Protein AF-A0A927UH77-F1 (afdb_monomer_lite)

Structure (mmCIF, N/CA/C/O backbone):
data_AF-A0A927UH77-F1
#
_entry.id   AF-A0A927UH77-F1
#
loop_
_atom_site.group_PDB
_atom_site.id
_atom_site.type_symbol
_atom_site.label_atom_id
_atom_site.label_alt_id
_atom_site.label_comp_id
_atom_site.label_asym_id
_atom_site.label_entity_id
_atom_site.label_seq_id
_atom_site.pdbx_PDB_ins_code
_atom_site.Cartn_x
_atom_site.Cartn_y
_atom_site.Cartn_z
_atom_site.occupancy
_atom_site.B_iso_or_equiv
_atom_site.auth_seq_id
_atom_site.auth_comp_id
_atom_site.auth_asym_id
_atom_site.auth_atom_id
_atom_site.pdbx_PDB_model_num
ATOM 1 N N . MET A 1 1 ? -27.355 10.465 27.887 1.00 60.62 1 MET A N 1
ATOM 2 C CA . MET A 1 1 ? -25.930 10.294 28.277 1.00 60.62 1 MET A CA 1
ATOM 3 C C . MET A 1 1 ? -25.108 9.431 27.313 1.00 60.62 1 MET A C 1
ATOM 5 O O . MET A 1 1 ? -23.927 9.717 27.164 1.00 60.62 1 MET A O 1
ATOM 9 N N . VAL A 1 2 ? -25.674 8.406 26.657 1.00 64.69 2 VAL A N 1
ATOM 10 C CA . VAL A 1 2 ? -24.930 7.531 25.720 1.00 64.69 2 VAL A CA 1
ATOM 11 C C . VAL A 1 2 ? -24.475 8.273 24.451 1.00 64.69 2 VAL A C 1
ATOM 13 O O . VAL A 1 2 ? -23.305 8.170 24.092 1.00 64.69 2 VAL A O 1
ATOM 16 N N . ASN A 1 3 ? -25.337 9.105 23.853 1.00 69.25 3 ASN A N 1
ATOM 17 C CA . ASN A 1 3 ? -25.004 9.865 22.634 1.00 69.25 3 ASN A CA 1
ATOM 18 C C . ASN A 1 3 ? -23.799 10.802 22.832 1.00 69.25 3 ASN A C 1
ATOM 20 O O . ASN A 1 3 ? -22.840 10.726 22.075 1.00 69.25 3 ASN A O 1
ATOM 24 N N . ASN A 1 4 ? -23.742 11.543 23.947 1.00 72.94 4 ASN A N 1
ATOM 25 C CA . ASN A 1 4 ? -22.612 12.439 24.246 1.00 72.94 4 ASN A CA 1
ATOM 26 C C . ASN A 1 4 ? -21.253 11.714 24.336 1.00 72.94 4 ASN A C 1
ATOM 28 O O . ASN A 1 4 ? -20.215 12.309 24.041 1.00 72.94 4 ASN A O 1
ATOM 32 N N . LYS A 1 5 ? -21.225 10.439 24.759 1.00 75.31 5 LYS A N 1
ATOM 33 C CA . LYS A 1 5 ? -19.982 9.647 24.813 1.00 75.31 5 LYS A CA 1
ATOM 34 C C . LYS A 1 5 ? -19.548 9.175 23.424 1.00 75.31 5 LYS A C 1
ATOM 36 O O . LYS A 1 5 ? -18.350 9.184 23.141 1.00 75.31 5 LYS A O 1
ATOM 41 N N . ILE A 1 6 ? -20.501 8.792 22.573 1.00 78.25 6 ILE A N 1
ATOM 42 C CA . ILE A 1 6 ? -20.245 8.375 21.187 1.00 78.25 6 ILE A CA 1
ATOM 43 C C . ILE A 1 6 ? -19.719 9.564 20.375 1.00 78.25 6 ILE A C 1
ATOM 45 O O . ILE A 1 6 ? -18.668 9.450 19.742 1.00 78.25 6 ILE A O 1
ATOM 49 N N . ASP A 1 7 ? -20.361 10.725 20.496 1.00 83.88 7 ASP A N 1
ATOM 50 C CA . ASP A 1 7 ? -19.961 11.949 19.792 1.00 83.88 7 ASP A CA 1
ATOM 51 C C . ASP A 1 7 ? -18.565 12.422 20.222 1.00 83.88 7 ASP A C 1
ATOM 53 O O . ASP A 1 7 ? -17.729 12.800 19.397 1.00 83.88 7 ASP A O 1
ATOM 57 N N . SER A 1 8 ? -18.268 12.330 21.523 1.00 88.19 8 SER A N 1
ATOM 58 C CA . SER A 1 8 ? -16.948 12.655 22.075 1.00 88.19 8 SER A CA 1
ATOM 59 C C . SER A 1 8 ? -15.849 11.720 21.553 1.00 88.19 8 SER A C 1
ATOM 61 O O . SER A 1 8 ? -14.774 12.185 21.155 1.00 88.19 8 SER A O 1
ATOM 63 N N . TYR A 1 9 ? -16.114 10.408 21.487 1.00 91.06 9 TYR A N 1
ATOM 64 C CA . TYR A 1 9 ? -15.174 9.446 20.907 1.00 91.06 9 TYR A CA 1
ATOM 65 C C . TYR 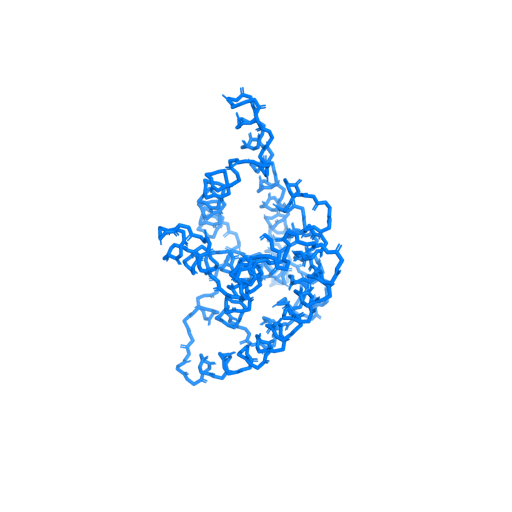A 1 9 ? -14.933 9.723 19.424 1.00 91.06 9 TYR A C 1
ATOM 67 O O . TYR A 1 9 ? -13.777 9.797 19.006 1.00 91.06 9 TYR A O 1
ATOM 75 N N . HIS A 1 10 ? -16.000 9.908 18.644 1.00 91.94 10 HIS A N 1
ATOM 76 C CA . HIS A 1 10 ? -15.902 10.122 17.205 1.00 91.94 10 HIS A CA 1
ATOM 77 C C . HIS A 1 10 ? -15.108 11.396 16.891 1.00 91.94 10 HIS A C 1
ATOM 79 O O . HIS A 1 10 ? -14.127 11.343 16.153 1.00 91.94 10 HIS A O 1
ATOM 85 N N . LYS A 1 11 ? -15.407 12.512 17.570 1.00 92.62 11 LYS A N 1
ATOM 86 C CA . LYS A 1 11 ? -14.644 13.765 17.438 1.00 92.62 11 LYS A CA 1
ATOM 87 C C . LYS A 1 11 ? -13.163 13.589 17.788 1.00 92.62 11 LYS A C 1
ATOM 89 O O . LYS A 1 11 ? -12.291 14.106 17.085 1.00 92.62 11 LYS A O 1
ATOM 94 N N . LYS A 1 12 ? -12.858 12.848 18.861 1.00 95.44 12 LYS A N 1
ATOM 95 C CA . LYS A 1 12 ? -11.474 12.529 19.245 1.00 95.44 12 LYS A CA 1
ATOM 96 C C . LYS A 1 12 ? -10.784 11.674 18.178 1.00 95.44 12 LYS A C 1
ATOM 98 O O . LYS A 1 12 ? -9.641 11.964 17.840 1.00 95.44 12 LYS A O 1
ATOM 103 N N . HIS A 1 13 ? -11.463 10.658 17.646 1.00 96.38 13 HIS A N 1
ATOM 104 C CA . HIS A 1 13 ? -10.945 9.774 16.604 1.00 96.38 13 HIS A CA 1
ATOM 105 C C . HIS A 1 13 ? -10.637 10.524 15.311 1.00 96.38 13 HIS A C 1
ATOM 107 O O . HIS A 1 13 ? -9.505 10.455 14.841 1.00 96.38 13 HIS A O 1
ATOM 113 N N . THR A 1 14 ? -11.576 11.324 14.811 1.00 96.31 14 THR A N 1
ATOM 114 C CA . THR A 1 14 ? -11.384 12.172 13.628 1.00 96.31 14 THR A CA 1
ATOM 115 C C . THR A 1 14 ? -10.154 13.061 13.767 1.00 96.31 14 THR A C 1
ATOM 117 O O . THR A 1 14 ? -9.292 13.076 12.891 1.00 96.31 14 THR A O 1
ATOM 120 N N . ARG A 1 15 ? -10.003 13.742 14.911 1.00 96.75 15 ARG A N 1
ATOM 121 C CA . ARG A 1 15 ? -8.821 14.572 15.174 1.00 96.75 15 ARG A CA 1
ATOM 122 C C . ARG A 1 15 ? -7.530 13.753 15.141 1.00 96.75 15 ARG A C 1
ATOM 124 O O . ARG A 1 15 ? -6.544 14.200 14.569 1.00 96.75 15 ARG A O 1
ATOM 131 N N . THR A 1 16 ? -7.523 12.571 15.752 1.00 97.38 16 THR A N 1
ATOM 132 C CA . THR A 1 16 ? -6.353 11.686 15.765 1.00 97.38 16 THR A CA 1
ATOM 133 C C . THR A 1 16 ? -5.978 11.205 14.363 1.00 97.38 16 THR A C 1
ATOM 135 O O . THR A 1 16 ? -4.795 11.239 14.041 1.00 97.38 16 THR A O 1
ATOM 138 N N . VAL A 1 17 ? -6.947 10.818 13.526 1.00 97.69 17 VAL A N 1
ATOM 139 C CA . VAL A 1 17 ? -6.697 10.395 12.135 1.00 97.69 17 VAL A CA 1
ATOM 140 C C . VAL A 1 17 ? -6.075 11.528 11.323 1.00 97.69 17 VAL A C 1
ATOM 142 O O . VAL A 1 17 ? -5.068 11.321 10.652 1.00 97.69 17 VAL A O 1
ATOM 145 N N . VAL A 1 18 ? -6.613 12.745 11.436 1.00 97.25 18 VAL A N 1
ATOM 146 C CA . VAL A 1 18 ? -6.056 13.915 10.742 1.00 97.25 18 VAL A CA 1
ATOM 147 C C . VAL A 1 18 ? -4.640 14.231 11.231 1.00 97.25 18 VAL A C 1
ATOM 149 O O . VAL A 1 18 ? -3.750 14.437 10.408 1.00 97.25 18 VAL A O 1
ATOM 152 N N . ILE A 1 19 ? -4.403 14.224 12.552 1.00 97.44 19 ILE A N 1
ATOM 153 C CA . ILE A 1 19 ? -3.062 14.435 13.124 1.00 97.44 19 ILE A CA 1
ATOM 154 C C . ILE A 1 19 ? -2.087 13.385 12.597 1.00 97.44 19 ILE A C 1
ATOM 156 O O . ILE A 1 19 ? -1.005 13.756 12.160 1.00 97.44 19 ILE A O 1
ATOM 160 N N . PHE A 1 20 ? -2.468 12.106 12.607 1.00 97.38 20 PHE A N 1
ATOM 161 C CA . PHE A 1 20 ? -1.646 11.020 12.079 1.00 97.38 20 PHE A CA 1
ATOM 162 C C . PHE A 1 20 ? -1.263 11.278 10.620 1.00 97.38 20 PHE A C 1
ATOM 164 O O . PHE A 1 20 ? -0.084 11.308 10.283 1.00 97.38 20 PHE A O 1
ATOM 171 N N . MET A 1 21 ? -2.255 11.539 9.763 1.00 96.62 21 MET A N 1
ATOM 172 C CA . MET A 1 21 ? -2.020 11.746 8.336 1.00 96.62 21 MET A CA 1
ATOM 173 C C . MET A 1 21 ? -1.058 12.911 8.086 1.00 96.62 21 MET A C 1
ATOM 175 O O . MET A 1 21 ? -0.110 12.761 7.317 1.00 96.62 21 MET A O 1
ATOM 179 N N . VAL A 1 22 ? -1.267 14.049 8.756 1.00 96.06 22 VAL A N 1
ATOM 180 C CA . VAL A 1 22 ? -0.392 15.225 8.637 1.00 96.06 22 VAL A CA 1
ATOM 181 C C . VAL A 1 22 ? 1.002 14.936 9.189 1.00 96.06 22 VAL A C 1
ATOM 183 O O . VAL A 1 22 ? 1.991 15.275 8.542 1.00 96.06 22 VAL A O 1
ATOM 186 N N . MET A 1 23 ? 1.100 14.294 10.354 1.00 94.94 23 MET A N 1
ATOM 187 C CA . MET A 1 23 ? 2.378 13.988 10.994 1.00 94.94 23 MET A CA 1
ATOM 188 C C . MET A 1 23 ? 3.228 13.066 10.121 1.00 94.94 23 MET A C 1
ATOM 190 O O . MET A 1 23 ? 4.390 13.381 9.881 1.00 94.94 23 MET A O 1
ATOM 194 N N . THR A 1 24 ? 2.633 12.020 9.547 1.00 93.81 24 THR A N 1
ATOM 195 C CA . THR A 1 24 ? 3.300 11.131 8.591 1.00 93.81 24 THR A CA 1
ATOM 196 C C . THR A 1 24 ? 3.855 11.908 7.395 1.00 93.81 24 THR A C 1
ATOM 198 O O . THR A 1 24 ? 4.997 11.691 6.986 1.00 93.81 24 THR A O 1
ATOM 201 N N . LEU A 1 25 ? 3.082 12.849 6.836 1.00 92.62 25 LEU A N 1
ATOM 202 C CA . LEU A 1 25 ? 3.544 13.673 5.714 1.00 92.62 25 LEU A CA 1
ATOM 203 C C . LEU A 1 25 ? 4.711 14.577 6.117 1.00 92.62 25 LEU A C 1
ATOM 205 O O . LEU A 1 25 ? 5.687 14.679 5.372 1.00 92.62 25 LEU A O 1
ATOM 209 N N . VAL A 1 26 ? 4.645 15.198 7.298 1.00 92.62 26 VAL A N 1
ATOM 210 C CA . VAL A 1 26 ? 5.732 16.027 7.841 1.00 92.62 26 VAL A CA 1
ATOM 211 C C . VAL A 1 26 ? 6.989 15.188 8.060 1.00 92.62 26 VAL A C 1
ATOM 213 O O . VAL A 1 26 ? 8.057 15.560 7.576 1.00 92.62 26 VAL A O 1
ATOM 216 N N . VAL A 1 27 ? 6.873 14.032 8.720 1.00 90.19 27 VAL A N 1
ATOM 217 C CA . VAL A 1 27 ? 7.983 13.094 8.950 1.00 90.19 27 VAL A CA 1
ATOM 218 C C . VAL A 1 27 ? 8.611 12.680 7.621 1.00 90.19 27 VAL A C 1
ATOM 220 O O . VAL A 1 27 ? 9.832 12.752 7.468 1.00 90.19 27 VAL A O 1
ATOM 223 N N . GLN A 1 28 ? 7.793 12.337 6.625 1.00 88.81 28 GLN A N 1
ATOM 224 C CA . GLN A 1 28 ? 8.268 12.018 5.284 1.00 88.81 28 GLN A CA 1
ATOM 225 C C . GLN A 1 28 ? 9.063 13.172 4.652 1.00 88.81 28 GLN A C 1
ATOM 227 O O . GLN A 1 28 ? 10.156 12.933 4.129 1.00 88.81 28 GLN A O 1
ATOM 232 N N . GLN A 1 29 ? 8.560 14.412 4.710 1.00 87.62 29 GLN A N 1
ATOM 233 C CA . GLN A 1 29 ? 9.268 15.572 4.151 1.00 87.62 29 GLN A CA 1
ATOM 234 C C . GLN A 1 29 ? 10.586 15.850 4.875 1.00 87.62 29 GLN A C 1
ATOM 236 O O . GLN A 1 29 ? 11.596 16.122 4.225 1.00 87.62 29 GLN A O 1
ATOM 241 N N . LEU A 1 30 ? 10.603 15.742 6.205 1.00 88.56 30 LEU A N 1
ATOM 242 C CA . LEU A 1 30 ? 11.813 15.933 7.005 1.00 88.56 30 LEU A CA 1
ATOM 243 C C . LEU A 1 30 ? 12.886 14.905 6.639 1.00 88.56 30 LEU A C 1
ATOM 245 O O . LEU A 1 30 ? 14.043 15.273 6.441 1.00 88.56 30 LEU A O 1
ATOM 249 N N . ILE A 1 31 ? 12.504 13.636 6.473 1.00 84.81 31 ILE A N 1
ATOM 250 C CA . ILE A 1 31 ? 13.418 12.577 6.030 1.00 84.81 31 ILE A CA 1
ATOM 251 C C . ILE A 1 31 ? 13.948 12.894 4.635 1.00 84.81 31 ILE A C 1
ATOM 253 O O . ILE A 1 31 ? 15.156 12.840 4.408 1.00 84.81 31 ILE A O 1
ATOM 257 N N . PHE A 1 32 ? 13.069 13.243 3.694 1.00 84.25 32 PHE A N 1
ATOM 258 C CA . PHE A 1 32 ? 13.496 13.565 2.337 1.00 84.25 32 PHE A CA 1
ATOM 259 C C . PHE A 1 32 ? 14.483 14.727 2.310 1.00 84.25 32 PHE A C 1
ATOM 261 O O . PHE A 1 32 ? 15.526 14.617 1.662 1.00 84.25 32 PHE A O 1
ATOM 268 N N . LYS A 1 33 ? 14.212 15.788 3.077 1.00 84.94 33 LYS A N 1
ATOM 269 C CA . LYS A 1 33 ? 15.108 16.937 3.174 1.00 84.94 33 LYS A CA 1
ATOM 270 C C . LYS A 1 33 ? 16.434 16.583 3.838 1.00 84.94 33 LYS A C 1
ATOM 272 O O . LYS A 1 33 ? 17.485 16.987 3.351 1.00 84.94 33 LYS A O 1
ATOM 277 N N . PHE A 1 34 ? 16.406 15.794 4.910 1.00 85.25 34 PHE A N 1
ATOM 278 C CA . PHE A 1 34 ? 17.613 15.326 5.587 1.00 85.25 34 PHE A CA 1
ATOM 279 C C . PHE A 1 34 ? 18.520 14.520 4.646 1.00 85.25 34 PHE A C 1
ATOM 281 O O . PHE A 1 34 ? 19.722 14.779 4.572 1.00 85.25 34 PHE A O 1
ATOM 288 N N . PHE A 1 35 ? 17.954 13.581 3.881 1.00 80.56 35 PHE A N 1
ATOM 289 C CA . PHE A 1 35 ? 18.714 12.797 2.904 1.00 80.56 35 PHE A CA 1
ATOM 290 C C . PHE A 1 35 ? 19.240 13.656 1.751 1.00 80.56 35 PHE A C 1
ATOM 292 O O . PHE A 1 35 ? 20.387 13.466 1.341 1.00 80.56 35 PHE A O 1
ATOM 299 N N . GLU A 1 36 ? 18.447 14.608 1.253 1.00 82.31 36 GLU A N 1
ATOM 300 C CA . GLU A 1 36 ? 18.891 15.565 0.234 1.00 82.31 36 GLU A CA 1
ATOM 301 C C . GLU A 1 36 ? 20.098 16.374 0.736 1.00 82.31 36 GLU A C 1
ATOM 303 O O . GLU A 1 36 ? 21.118 16.422 0.055 1.00 82.31 36 GLU A O 1
ATOM 308 N N . LEU A 1 37 ? 20.040 16.918 1.958 1.00 85.31 37 LEU A N 1
ATOM 309 C CA . LEU A 1 37 ? 21.140 17.687 2.557 1.00 85.31 37 LEU A CA 1
ATOM 310 C C . LEU A 1 37 ? 22.406 16.850 2.779 1.00 85.31 37 LEU A C 1
ATOM 312 O O . LEU A 1 37 ? 23.512 17.357 2.620 1.00 85.31 37 LEU A O 1
ATOM 316 N N . LYS A 1 38 ? 22.267 15.573 3.158 1.00 82.31 38 LYS A N 1
ATOM 317 C CA . LYS A 1 38 ? 23.416 14.696 3.438 1.00 82.31 38 LYS A CA 1
ATOM 318 C C . LYS A 1 38 ? 24.052 14.091 2.194 1.00 82.31 38 LYS A C 1
ATOM 320 O O . LYS A 1 38 ? 25.242 13.800 2.217 1.00 82.31 38 LYS A O 1
ATOM 325 N N . THR A 1 39 ? 23.273 13.852 1.143 1.00 77.19 39 THR A N 1
ATOM 326 C CA . THR A 1 39 ? 23.750 13.129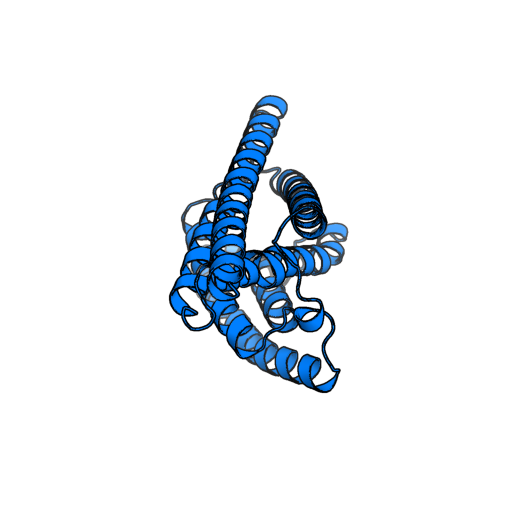 -0.048 1.00 77.19 39 THR A CA 1
ATOM 327 C C . THR A 1 39 ? 23.866 14.004 -1.290 1.00 77.19 39 THR A C 1
ATOM 329 O O . THR A 1 39 ? 24.432 13.554 -2.281 1.00 77.19 39 THR A O 1
ATOM 332 N N . GLY A 1 40 ? 23.310 15.221 -1.275 1.00 74.62 40 GLY A N 1
ATOM 333 C CA . GLY A 1 40 ? 23.194 16.085 -2.454 1.00 74.62 40 GLY A CA 1
ATOM 334 C C . GLY A 1 40 ? 22.255 15.535 -3.536 1.00 74.62 40 GLY A C 1
ATOM 335 O O . GLY A 1 40 ? 22.178 16.090 -4.629 1.00 74.62 40 GLY A O 1
ATOM 336 N N . ILE A 1 41 ? 21.555 14.426 -3.269 1.00 67.75 41 ILE A N 1
ATOM 337 C CA . ILE A 1 41 ? 20.702 13.725 -4.229 1.00 67.75 41 ILE A CA 1
ATOM 338 C C . ILE A 1 41 ? 19.264 13.779 -3.732 1.00 67.75 41 ILE A C 1
ATOM 340 O O . ILE A 1 41 ? 18.963 13.334 -2.624 1.00 67.75 41 ILE A O 1
ATOM 344 N N . GLN A 1 42 ? 18.352 14.234 -4.593 1.00 65.44 42 GLN A N 1
ATOM 345 C CA . GLN A 1 42 ? 16.928 14.140 -4.297 1.00 65.44 42 GLN A CA 1
ATOM 346 C C . GLN A 1 42 ? 16.488 12.670 -4.147 1.00 65.44 42 GLN A C 1
ATOM 348 O O . GLN A 1 42 ? 16.743 11.848 -5.046 1.00 65.44 42 GLN A O 1
ATOM 353 N N . PRO A 1 43 ? 15.815 12.319 -3.033 1.00 61.53 43 PRO A N 1
ATOM 354 C CA . PRO A 1 43 ? 15.183 11.017 -2.852 1.00 61.53 43 PRO A CA 1
ATOM 355 C C . PRO A 1 43 ? 14.305 10.671 -4.057 1.00 61.53 43 PRO A C 1
ATOM 357 O O . PRO A 1 43 ? 13.515 11.496 -4.493 1.00 61.53 43 PRO A O 1
ATOM 360 N N . GLY A 1 44 ? 14.459 9.466 -4.615 1.00 55.72 44 GLY A N 1
ATOM 361 C CA . GLY A 1 44 ? 13.683 9.006 -5.780 1.00 55.72 44 GLY A CA 1
ATOM 362 C C . GLY A 1 44 ? 14.494 8.774 -7.063 1.00 55.72 44 GLY A C 1
ATOM 363 O O . GLY A 1 44 ? 14.109 7.921 -7.858 1.00 55.72 44 GLY A O 1
ATOM 364 N N . ARG A 1 45 ? 15.654 9.432 -7.257 1.00 56.06 45 ARG A N 1
ATOM 365 C CA . ARG A 1 45 ? 16.438 9.312 -8.514 1.00 56.06 45 ARG A CA 1
ATOM 366 C C . ARG A 1 45 ? 17.525 8.227 -8.538 1.00 56.06 45 ARG A C 1
ATOM 368 O O . ARG A 1 45 ? 17.708 7.596 -9.573 1.00 56.06 45 ARG A O 1
ATOM 375 N N . ARG A 1 46 ? 18.271 8.011 -7.444 1.00 46.94 46 ARG A N 1
ATOM 376 C CA . ARG A 1 46 ? 19.376 7.013 -7.385 1.00 46.94 46 ARG A CA 1
ATOM 377 C C . ARG A 1 46 ? 19.457 6.218 -6.072 1.00 46.94 46 ARG A C 1
ATOM 379 O O . ARG A 1 46 ? 19.723 5.025 -6.114 1.00 46.94 46 ARG A O 1
ATOM 386 N N . ASN A 1 47 ? 19.123 6.835 -4.932 1.00 50.47 47 ASN A N 1
ATOM 387 C CA . ASN A 1 47 ? 19.141 6.205 -3.596 1.00 50.47 47 ASN A CA 1
ATOM 388 C C . ASN A 1 47 ? 17.749 5.844 -3.047 1.00 50.47 47 ASN A C 1
ATOM 390 O O . ASN A 1 47 ? 17.609 5.565 -1.855 1.00 50.47 47 ASN A O 1
ATOM 394 N N . ALA A 1 48 ? 16.723 5.813 -3.911 1.00 57.72 48 ALA A N 1
ATOM 395 C CA . ALA A 1 48 ? 15.329 5.553 -3.533 1.00 57.72 48 ALA A CA 1
ATOM 396 C C . ALA A 1 48 ? 15.186 4.322 -2.626 1.00 57.72 48 ALA A C 1
ATOM 398 O O . ALA A 1 48 ? 14.420 4.330 -1.679 1.00 57.72 48 ALA A O 1
ATOM 399 N N . TYR A 1 49 ? 16.001 3.290 -2.835 1.00 60.41 49 TYR A N 1
ATOM 400 C CA . TYR A 1 49 ? 15.938 2.065 -2.049 1.00 60.41 49 TYR A CA 1
ATOM 401 C C . TYR A 1 49 ? 16.214 2.243 -0.542 1.00 60.41 49 TYR A C 1
ATOM 403 O O . TYR A 1 49 ? 15.464 1.702 0.269 1.00 60.41 49 TYR A O 1
ATOM 411 N N . ILE A 1 50 ? 17.263 2.978 -0.149 1.00 61.31 50 ILE A N 1
ATOM 412 C CA . ILE A 1 50 ? 17.601 3.168 1.277 1.00 61.31 50 ILE A CA 1
ATOM 413 C C . ILE A 1 50 ? 16.592 4.120 1.912 1.00 61.31 50 ILE A C 1
ATOM 415 O O . ILE A 1 50 ? 16.042 3.819 2.970 1.00 61.31 50 ILE A O 1
ATOM 419 N N . THR A 1 51 ? 16.291 5.226 1.230 1.00 66.12 51 THR A N 1
ATOM 420 C CA . THR A 1 51 ? 15.347 6.225 1.731 1.00 66.12 51 THR A CA 1
ATOM 421 C C . THR A 1 51 ? 13.936 5.652 1.866 1.00 66.12 51 THR A C 1
ATOM 423 O O . THR A 1 51 ? 13.305 5.869 2.891 1.00 66.12 51 THR A O 1
ATOM 426 N N . THR A 1 52 ? 13.450 4.856 0.907 1.00 68.62 52 THR A N 1
ATOM 427 C CA . THR A 1 52 ? 12.121 4.222 0.984 1.00 68.62 52 THR A CA 1
ATOM 428 C C . THR A 1 52 ? 12.051 3.151 2.071 1.00 68.62 52 THR A C 1
ATOM 430 O O . THR A 1 52 ? 11.017 3.023 2.717 1.00 68.62 52 THR A O 1
ATOM 433 N N . LYS A 1 53 ? 13.133 2.406 2.328 1.00 74.88 53 LYS A N 1
ATOM 434 C CA . LYS A 1 53 ? 13.168 1.428 3.429 1.00 74.88 53 LYS A CA 1
ATOM 435 C C . LYS A 1 53 ? 13.187 2.084 4.802 1.00 74.88 53 LYS A C 1
ATOM 437 O O . LYS A 1 53 ? 12.459 1.651 5.688 1.00 74.88 53 LYS A O 1
ATOM 442 N N . PHE A 1 54 ? 14.007 3.118 4.965 1.00 77.56 54 PHE A N 1
ATOM 443 C CA . PHE A 1 54 ? 14.075 3.880 6.205 1.00 77.56 54 PHE A CA 1
ATOM 444 C C . PHE A 1 54 ? 12.755 4.604 6.481 1.00 77.56 54 PHE A C 1
ATOM 446 O O . PHE A 1 54 ? 12.231 4.516 7.587 1.00 77.56 54 PHE A O 1
ATOM 453 N N . LEU A 1 55 ? 12.170 5.225 5.450 1.00 81.12 55 LEU A N 1
ATOM 454 C CA . LEU A 1 55 ? 10.834 5.807 5.521 1.00 81.12 55 LEU A CA 1
ATOM 455 C C . LEU A 1 55 ? 9.800 4.745 5.913 1.00 81.12 55 LEU A C 1
ATOM 457 O O . LEU A 1 55 ? 9.081 4.942 6.879 1.00 81.12 55 LEU A O 1
ATOM 461 N N . GLY A 1 56 ? 9.774 3.595 5.233 1.00 84.25 56 GLY A N 1
ATOM 462 C CA . GLY A 1 56 ? 8.842 2.510 5.551 1.00 84.25 56 GLY A CA 1
ATOM 463 C C . GLY A 1 56 ? 8.946 2.025 7.000 1.00 84.25 56 GLY A C 1
ATOM 464 O O . GLY A 1 56 ? 7.924 1.801 7.641 1.00 84.25 56 GLY A O 1
ATOM 465 N N . LEU A 1 57 ? 10.163 1.923 7.541 1.00 87.12 57 LEU A N 1
ATOM 466 C CA . LEU A 1 57 ? 10.384 1.550 8.938 1.00 87.12 57 LEU A CA 1
ATOM 467 C C . LEU A 1 57 ? 9.854 2.614 9.912 1.00 87.12 57 LEU A C 1
ATOM 469 O O . LEU A 1 57 ? 9.198 2.272 10.892 1.00 87.12 57 LEU A O 1
ATOM 473 N N . LEU A 1 58 ? 10.113 3.895 9.644 1.00 87.31 58 LEU A N 1
ATOM 474 C CA . LEU A 1 58 ? 9.626 4.985 10.491 1.00 87.31 58 LEU A CA 1
ATOM 475 C C . LEU A 1 58 ? 8.103 5.098 10.464 1.00 87.31 58 LEU A C 1
ATOM 477 O O . LEU A 1 58 ? 7.497 5.199 11.526 1.00 87.31 58 LEU A O 1
ATOM 481 N N . LEU A 1 59 ? 7.484 4.987 9.287 1.00 89.25 59 LEU A N 1
ATOM 482 C CA . LEU A 1 59 ? 6.024 4.981 9.161 1.00 89.25 59 LEU A CA 1
ATOM 483 C C . LEU A 1 59 ? 5.394 3.775 9.867 1.00 89.25 59 LEU A C 1
ATOM 485 O O . LEU A 1 59 ? 4.319 3.883 10.454 1.00 89.25 59 LEU A O 1
ATOM 489 N N . PHE A 1 60 ? 6.079 2.628 9.871 1.00 91.12 60 PHE A N 1
ATOM 490 C CA . PHE A 1 60 ? 5.651 1.468 10.645 1.00 91.12 60 PHE A CA 1
ATOM 491 C C . PHE A 1 60 ? 5.692 1.738 12.158 1.00 91.12 60 PHE A C 1
ATOM 493 O O . PHE A 1 60 ? 4.724 1.439 12.855 1.00 91.12 60 PHE A O 1
ATOM 500 N N . PHE A 1 61 ? 6.763 2.344 12.681 1.00 92.62 61 PHE A N 1
ATOM 501 C CA . PHE A 1 61 ? 6.821 2.732 14.096 1.00 92.62 61 PHE A CA 1
ATOM 502 C C . PHE A 1 61 ? 5.784 3.797 14.455 1.00 92.62 61 PHE A C 1
ATOM 504 O O . PHE A 1 61 ? 5.149 3.700 15.502 1.00 92.62 61 PHE A O 1
ATOM 511 N N . GLU A 1 62 ? 5.570 4.776 13.580 1.00 93.38 62 GLU A N 1
ATOM 512 C CA . GLU A 1 62 ? 4.537 5.798 13.740 1.00 93.38 62 GLU A CA 1
ATOM 513 C C . GLU A 1 62 ? 3.142 5.171 13.853 1.00 93.38 62 GLU A C 1
ATOM 515 O O . GLU A 1 62 ? 2.396 5.468 14.789 1.00 93.38 62 GLU A O 1
ATOM 520 N N . MET A 1 63 ? 2.825 4.229 12.958 1.00 94.94 63 MET A N 1
ATOM 521 C CA . MET A 1 63 ? 1.607 3.425 13.025 1.00 94.94 63 MET A CA 1
ATOM 522 C C . MET A 1 63 ? 1.480 2.705 14.373 1.00 94.94 63 MET A C 1
ATOM 524 O O . MET A 1 63 ? 0.417 2.765 14.989 1.00 94.94 63 MET A O 1
ATOM 528 N N . LEU A 1 64 ? 2.538 2.042 14.857 1.00 95.06 64 LEU A N 1
ATOM 529 C CA . LEU A 1 64 ? 2.504 1.342 16.148 1.00 95.06 64 LEU A CA 1
ATOM 530 C C . LEU A 1 64 ? 2.256 2.303 17.317 1.00 95.06 64 LEU A C 1
ATOM 532 O O . LEU A 1 64 ? 1.413 2.022 18.169 1.00 95.06 64 LEU A O 1
ATOM 536 N N . ILE A 1 65 ? 2.935 3.453 17.341 1.00 96.00 65 ILE A N 1
ATOM 537 C CA . ILE A 1 65 ? 2.743 4.481 18.372 1.00 96.00 65 ILE A CA 1
ATOM 538 C C . ILE A 1 65 ? 1.283 4.937 18.391 1.00 96.00 65 ILE A C 1
ATOM 540 O O . ILE A 1 65 ? 0.676 4.979 19.464 1.00 96.00 65 ILE A O 1
ATOM 544 N N . PHE A 1 66 ? 0.692 5.222 17.228 1.00 97.44 66 PHE A N 1
ATOM 545 C CA . PHE A 1 66 ? -0.704 5.649 17.153 1.00 97.44 66 PHE A CA 1
ATOM 546 C C . PHE A 1 66 ? -1.676 4.530 17.524 1.00 97.44 66 PHE A C 1
ATOM 548 O O . PHE A 1 66 ? -2.610 4.773 18.289 1.00 97.44 66 PHE A O 1
ATOM 555 N N . ALA A 1 67 ? -1.453 3.303 17.057 1.00 95.75 67 ALA A N 1
ATOM 556 C CA . ALA A 1 67 ? -2.307 2.163 17.383 1.00 95.75 67 ALA A CA 1
ATOM 557 C C . ALA A 1 67 ? -2.362 1.883 18.900 1.00 95.75 67 ALA A C 1
ATOM 559 O O . ALA A 1 67 ? -3.430 1.567 19.444 1.00 95.75 67 ALA A O 1
ATOM 560 N N . LEU A 1 68 ? -1.219 2.022 19.583 1.00 95.44 68 LEU A N 1
ATOM 561 C CA . LEU A 1 68 ? -1.071 1.746 21.014 1.00 95.44 68 LEU A CA 1
ATOM 562 C C . LEU A 1 68 ? -1.543 2.904 21.902 1.00 95.44 68 LEU A C 1
ATOM 564 O O . LEU A 1 68 ? -2.182 2.660 22.922 1.00 95.44 68 LEU A O 1
ATOM 568 N N . ASN A 1 69 ? -1.274 4.155 21.514 1.00 95.88 69 ASN A N 1
ATOM 569 C CA . ASN A 1 69 ? -1.457 5.318 22.394 1.00 95.88 69 ASN A CA 1
ATOM 570 C C . ASN A 1 69 ? -2.670 6.191 22.041 1.00 95.88 69 ASN A C 1
ATOM 572 O O . ASN A 1 69 ? -2.939 7.185 22.717 1.00 95.88 69 ASN A O 1
ATOM 576 N N . THR A 1 70 ? -3.412 5.859 20.982 1.00 95.69 70 THR A N 1
ATOM 577 C CA . THR A 1 70 ? -4.533 6.684 20.516 1.00 95.69 70 THR A CA 1
ATOM 578 C C . THR A 1 70 ? -5.812 5.876 20.274 1.00 95.69 70 THR A C 1
ATOM 580 O O . THR A 1 70 ? -5.935 4.696 20.620 1.00 95.69 70 THR A O 1
ATOM 583 N N . THR A 1 71 ? -6.820 6.550 19.719 1.00 95.19 71 THR A N 1
ATOM 584 C CA . THR A 1 71 ? -8.094 5.957 19.303 1.00 95.19 71 THR A CA 1
ATOM 585 C C . THR A 1 71 ? -7.991 5.171 17.999 1.00 95.19 71 THR A C 1
ATOM 587 O O . THR A 1 71 ? -8.930 4.433 17.704 1.00 95.19 71 THR A O 1
ATOM 590 N N . MET A 1 72 ? -6.896 5.307 17.240 1.00 96.75 72 MET A N 1
ATOM 591 C CA . MET A 1 72 ? -6.669 4.515 16.033 1.00 96.75 72 MET A CA 1
ATOM 592 C C . MET A 1 72 ? -6.368 3.057 16.381 1.00 96.75 72 MET A C 1
ATOM 594 O O . MET A 1 72 ? -5.758 2.768 17.414 1.00 96.75 72 MET A O 1
ATOM 598 N N . LYS A 1 73 ? -6.815 2.126 15.535 1.00 93.75 73 LYS A N 1
ATOM 599 C CA . LYS A 1 73 ? -6.673 0.680 15.766 1.00 93.75 73 LYS A CA 1
ATOM 600 C C . LYS A 1 73 ? -6.274 -0.066 14.501 1.00 93.75 73 LYS A C 1
ATOM 602 O O . LYS A 1 73 ? -6.565 0.377 13.397 1.00 93.75 73 LYS A O 1
ATOM 607 N N . ILE A 1 74 ? -5.619 -1.208 14.696 1.00 93.50 74 ILE A N 1
ATOM 608 C CA . ILE A 1 74 ? -5.368 -2.209 13.657 1.00 93.50 74 ILE A CA 1
ATOM 609 C C . ILE A 1 74 ? -6.354 -3.351 13.896 1.00 93.50 74 ILE A C 1
ATOM 611 O O . ILE A 1 74 ? -6.353 -3.957 14.971 1.00 93.50 74 ILE A O 1
ATOM 615 N N . ASN A 1 75 ? -7.188 -3.660 12.906 1.00 90.94 75 ASN A N 1
ATOM 616 C CA . ASN A 1 75 ? -8.090 -4.802 12.984 1.00 90.94 75 ASN A CA 1
ATOM 617 C C . ASN A 1 75 ? -7.333 -6.087 12.640 1.00 90.94 75 ASN A C 1
ATOM 619 O O . ASN A 1 75 ? -7.099 -6.400 11.477 1.00 90.94 75 ASN A O 1
ATOM 623 N N . LEU A 1 76 ? -6.984 -6.881 13.658 1.00 90.06 76 LEU A N 1
ATOM 624 C CA . LEU A 1 76 ? -6.252 -8.139 13.454 1.00 90.06 76 LEU A CA 1
ATOM 625 C C . LEU A 1 76 ? -6.998 -9.139 12.559 1.00 90.06 76 LEU A C 1
ATOM 627 O O . LEU A 1 76 ? -6.351 -9.965 11.926 1.00 90.06 76 LEU A O 1
ATOM 631 N N . ARG A 1 77 ? -8.332 -9.049 12.463 1.00 89.25 77 ARG A N 1
ATOM 632 C CA . ARG A 1 77 ? -9.143 -9.880 11.554 1.00 89.25 77 ARG A CA 1
ATOM 633 C C . ARG A 1 77 ? -8.840 -9.634 10.075 1.00 89.25 77 ARG A C 1
ATOM 635 O O . ARG A 1 77 ? -9.039 -10.533 9.269 1.00 89.25 77 ARG A O 1
ATOM 642 N N . ASP A 1 78 ? -8.297 -8.471 9.731 1.00 90.38 78 ASP A N 1
ATOM 643 C CA . ASP A 1 78 ? -7.932 -8.146 8.350 1.00 90.38 78 ASP A CA 1
ATOM 644 C C . ASP A 1 78 ? -6.581 -8.766 7.944 1.00 90.38 78 ASP A C 1
ATOM 646 O O . ASP A 1 78 ? -6.180 -8.719 6.776 1.00 90.38 78 ASP A O 1
ATOM 650 N N . ILE A 1 79 ? -5.877 -9.357 8.915 1.00 93.38 79 ILE A N 1
ATOM 651 C CA . ILE A 1 79 ? -4.572 -10.008 8.768 1.00 93.38 79 ILE A CA 1
ATOM 652 C C . ILE A 1 79 ? -4.720 -11.510 9.029 1.00 93.38 79 ILE A C 1
ATOM 654 O O . ILE A 1 79 ? -4.332 -12.339 8.206 1.00 93.38 79 ILE A O 1
ATOM 658 N N . ILE A 1 80 ? -5.303 -11.863 10.174 1.00 94.69 80 ILE A N 1
ATOM 659 C CA . ILE A 1 80 ? -5.535 -13.231 10.629 1.00 94.69 80 ILE A CA 1
ATOM 660 C C . ILE A 1 80 ? -6.913 -13.661 10.128 1.00 94.69 80 ILE A C 1
ATOM 662 O O . ILE A 1 80 ? -7.934 -13.433 10.776 1.00 94.69 80 ILE A O 1
ATOM 666 N N . VAL A 1 81 ? -6.920 -14.282 8.952 1.00 94.56 81 VAL A N 1
ATOM 667 C CA . VAL A 1 81 ? -8.125 -14.776 8.277 1.00 94.56 81 VAL A CA 1
ATOM 668 C C . VAL A 1 81 ? -8.187 -16.297 8.287 1.00 94.56 81 VAL A C 1
ATOM 670 O O . VAL A 1 81 ? -7.168 -16.982 8.411 1.00 94.56 81 VAL A O 1
ATOM 673 N N . SER A 1 82 ? -9.385 -16.851 8.102 1.00 9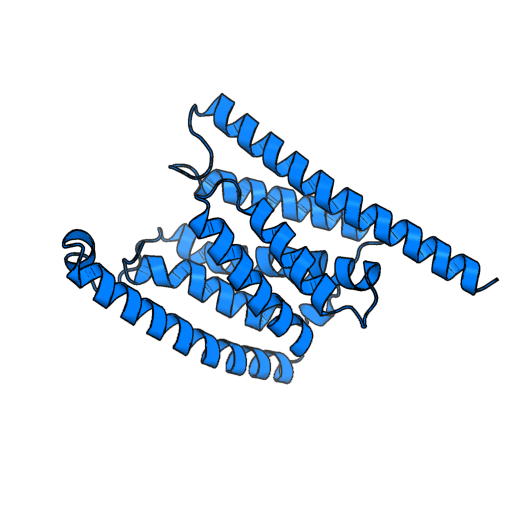6.19 82 SER A N 1
ATOM 674 C CA . SER A 1 82 ? -9.525 -18.296 7.925 1.00 96.19 82 SER A CA 1
ATOM 675 C C . SER A 1 82 ? -8.840 -18.763 6.633 1.00 96.19 82 SER A C 1
ATOM 677 O O . SER A 1 82 ? -8.789 -18.042 5.633 1.00 96.19 82 SER A O 1
ATOM 679 N N . LYS A 1 83 ? -8.378 -20.022 6.596 1.00 95.81 83 LYS A N 1
ATOM 680 C CA . LYS A 1 83 ? -7.790 -20.626 5.383 1.00 95.81 83 LYS A CA 1
ATOM 681 C C . LYS A 1 83 ? -8.720 -20.501 4.167 1.00 95.81 83 LYS A C 1
ATOM 683 O O . LYS A 1 83 ? -8.261 -20.230 3.062 1.00 95.81 83 LYS A O 1
ATOM 688 N N . LYS A 1 84 ? -10.033 -20.671 4.371 1.00 96.25 84 LYS A N 1
ATOM 689 C CA . LYS A 1 84 ? -11.051 -20.567 3.312 1.00 96.25 84 LYS A CA 1
ATOM 690 C C . LYS A 1 84 ? -11.133 -19.151 2.736 1.00 96.25 84 LYS A C 1
ATOM 692 O O . LYS A 1 84 ? -11.269 -18.998 1.524 1.00 96.25 84 LYS A O 1
ATOM 697 N N . GLU A 1 85 ? -11.074 -18.130 3.585 1.00 95.12 85 GLU A N 1
ATOM 698 C CA . GLU A 1 85 ? -11.077 -16.729 3.152 1.00 95.12 85 GLU A CA 1
ATOM 699 C C . GLU A 1 85 ? -9.772 -16.360 2.458 1.00 95.12 85 GLU A C 1
ATOM 701 O O . GLU A 1 85 ? -9.828 -15.795 1.370 1.00 95.12 85 GLU A O 1
ATOM 706 N N . LEU A 1 86 ? -8.627 -16.759 3.021 1.00 96.12 86 LEU A N 1
ATOM 707 C CA . LEU A 1 86 ? -7.312 -16.539 2.420 1.00 96.12 86 LEU A CA 1
ATOM 708 C C . LEU A 1 86 ? -7.238 -17.102 0.998 1.00 96.12 86 LEU A C 1
ATOM 710 O O . LEU A 1 86 ? -6.870 -16.402 0.062 1.00 96.12 86 LEU A O 1
ATOM 714 N N . VAL A 1 87 ? -7.629 -18.365 0.812 1.00 96.75 87 VAL A N 1
ATOM 715 C CA . VAL A 1 87 ? -7.613 -19.000 -0.513 1.00 96.75 87 VAL A CA 1
ATOM 716 C C . VAL A 1 87 ? -8.551 -18.268 -1.472 1.00 96.75 87 VAL A C 1
ATOM 718 O O . VAL A 1 87 ? -8.172 -17.976 -2.604 1.00 96.75 87 VAL A O 1
ATOM 721 N N . ARG A 1 88 ? -9.759 -17.906 -1.023 1.00 95.69 88 ARG A N 1
ATOM 722 C CA . ARG A 1 88 ? -10.723 -17.169 -1.850 1.00 95.69 88 ARG A CA 1
ATOM 723 C C . ARG A 1 88 ? -10.168 -15.821 -2.307 1.00 95.69 88 ARG A C 1
ATOM 725 O O . ARG A 1 88 ? -10.322 -15.474 -3.479 1.00 95.69 88 ARG A O 1
ATOM 732 N N . THR A 1 89 ? -9.543 -15.060 -1.410 1.00 96.19 89 THR A N 1
ATOM 733 C CA . THR A 1 89 ? -8.979 -13.754 -1.761 1.00 96.19 89 THR A CA 1
ATOM 734 C C . THR A 1 89 ? -7.752 -13.878 -2.641 1.00 96.19 89 THR A C 1
ATOM 736 O O . THR A 1 89 ? -7.605 -13.088 -3.568 1.00 96.19 89 THR A O 1
ATOM 739 N N . LEU A 1 90 ? -6.909 -14.886 -2.430 1.00 97.25 90 LEU A N 1
ATOM 740 C CA . LEU A 1 90 ? -5.764 -15.126 -3.300 1.00 97.25 90 LEU A CA 1
ATOM 741 C C . LEU A 1 90 ? -6.196 -15.554 -4.705 1.00 97.25 90 LEU A C 1
ATOM 743 O O . LEU A 1 90 ? -5.612 -15.065 -5.665 1.00 97.25 90 LEU A O 1
ATOM 747 N N . ILE A 1 91 ? -7.238 -16.377 -4.867 1.00 97.38 91 ILE A N 1
ATOM 748 C CA . ILE A 1 91 ? -7.749 -16.775 -6.195 1.00 97.38 91 ILE A CA 1
ATOM 749 C C . ILE A 1 91 ? -8.293 -15.562 -6.963 1.00 97.38 91 ILE A C 1
ATOM 751 O O . ILE A 1 91 ? -7.948 -15.347 -8.129 1.00 97.38 91 ILE A O 1
ATOM 755 N N . ARG A 1 92 ? -9.108 -14.727 -6.304 1.00 96.50 92 ARG A N 1
ATOM 756 C CA . ARG A 1 92 ? -9.643 -13.492 -6.904 1.00 96.50 92 ARG A CA 1
ATOM 757 C C . ARG A 1 92 ? -8.522 -12.533 -7.304 1.00 96.50 92 ARG A C 1
ATOM 759 O O . ARG A 1 92 ? -8.492 -12.069 -8.441 1.00 96.50 92 ARG A O 1
ATOM 766 N N . ALA A 1 93 ? -7.573 -12.288 -6.403 1.00 97.69 93 ALA A N 1
ATOM 767 C CA . ALA A 1 93 ? -6.421 -11.438 -6.681 1.00 97.69 93 ALA A CA 1
ATOM 768 C C . ALA A 1 93 ? -5.518 -12.027 -7.774 1.00 97.69 93 ALA A C 1
ATOM 770 O O . ALA A 1 93 ? -5.043 -11.285 -8.622 1.00 97.69 93 ALA A O 1
ATOM 771 N N . SER A 1 94 ? -5.332 -13.348 -7.821 1.00 97.62 94 SER A N 1
ATOM 772 C CA . SER A 1 94 ? -4.552 -14.018 -8.873 1.00 97.62 94 SER A CA 1
ATOM 773 C C . SER A 1 94 ? -5.176 -13.816 -10.250 1.00 97.62 94 SER A C 1
ATOM 775 O O . SER A 1 94 ? -4.463 -13.557 -11.212 1.00 97.62 94 SER A O 1
ATOM 777 N N . SER A 1 95 ? -6.507 -13.855 -10.340 1.00 96.44 95 SER A N 1
ATOM 778 C CA . SER A 1 95 ? -7.223 -13.608 -11.598 1.00 96.44 95 SER A CA 1
ATOM 779 C C . SER A 1 95 ? -6.963 -12.187 -12.120 1.00 96.44 95 SER A C 1
ATOM 781 O O . SER A 1 95 ? -6.645 -11.994 -13.292 1.00 96.44 95 SER A O 1
ATOM 783 N N . ILE A 1 96 ? -7.009 -11.191 -11.229 1.00 97.31 96 ILE A N 1
ATOM 784 C CA . ILE A 1 96 ? -6.684 -9.795 -11.562 1.00 97.31 96 ILE A CA 1
ATOM 785 C C . ILE A 1 96 ? -5.188 -9.645 -11.884 1.00 97.31 96 ILE A C 1
ATOM 787 O O . ILE A 1 96 ? -4.824 -8.958 -12.836 1.00 97.31 96 ILE A O 1
ATOM 791 N N . ALA A 1 97 ? -4.312 -10.316 -11.136 1.00 97.69 97 ALA A N 1
ATOM 792 C CA . ALA A 1 97 ? -2.870 -10.288 -11.351 1.00 97.69 97 ALA A CA 1
ATOM 793 C C . ALA A 1 97 ? -2.474 -10.822 -12.732 1.00 97.69 97 ALA A C 1
ATOM 795 O O . ALA A 1 97 ? -1.617 -10.228 -13.383 1.00 97.69 97 ALA A O 1
ATOM 796 N N . VAL A 1 98 ? -3.108 -11.901 -13.204 1.00 97.69 98 VAL A N 1
ATOM 797 C CA . VAL A 1 98 ? -2.889 -12.423 -14.562 1.00 97.69 98 VAL A CA 1
ATOM 798 C C . VAL A 1 98 ? -3.219 -11.352 -15.598 1.00 97.69 98 VAL A C 1
ATOM 800 O O . VAL A 1 98 ? -2.390 -11.077 -16.463 1.00 97.69 98 VAL A O 1
ATOM 803 N N . LEU A 1 99 ? -4.368 -10.679 -15.470 1.00 96.62 99 LEU A N 1
ATOM 804 C CA . LEU A 1 99 ? -4.736 -9.584 -16.370 1.00 96.62 99 LEU A CA 1
ATOM 805 C C . LEU A 1 99 ? -3.714 -8.437 -16.322 1.00 96.62 99 LEU A C 1
ATOM 807 O O . LEU A 1 99 ? -3.297 -7.941 -17.365 1.00 96.62 99 LEU A O 1
ATOM 811 N N . MET A 1 100 ? -3.249 -8.052 -15.131 1.00 95.94 100 MET A N 1
ATOM 812 C CA . MET A 1 100 ? -2.212 -7.025 -14.976 1.00 95.94 100 MET A CA 1
ATOM 813 C C . MET A 1 100 ? -0.903 -7.415 -15.672 1.00 95.94 100 MET A C 1
ATOM 815 O O . MET A 1 100 ? -0.301 -6.582 -16.348 1.00 95.94 100 MET A O 1
ATOM 819 N N . ILE A 1 101 ? -0.470 -8.671 -15.540 1.00 96.69 101 ILE A N 1
ATOM 820 C CA . ILE A 1 101 ? 0.741 -9.183 -16.194 1.00 96.69 101 ILE A CA 1
ATOM 821 C C . ILE A 1 101 ? 0.567 -9.185 -17.717 1.00 96.69 101 ILE A C 1
ATOM 823 O O . ILE A 1 101 ? 1.473 -8.742 -18.420 1.00 96.69 101 ILE A O 1
ATOM 827 N N . LEU A 1 102 ? -0.591 -9.607 -18.237 1.00 96.62 102 LEU A N 1
ATOM 828 C CA . LEU A 1 102 ? -0.891 -9.556 -19.673 1.00 96.62 102 LEU A CA 1
ATOM 829 C C . LEU A 1 102 ? -0.852 -8.117 -20.208 1.00 96.62 102 LEU A C 1
ATOM 831 O O . LEU A 1 102 ? -0.211 -7.860 -21.227 1.00 96.62 102 LEU A O 1
ATOM 835 N N . CYS A 1 103 ? -1.438 -7.158 -19.484 1.00 95.50 103 CYS A N 1
ATOM 836 C CA . CYS A 1 103 ? -1.338 -5.738 -19.823 1.00 95.50 103 CYS A CA 1
ATOM 837 C C . CYS A 1 103 ? 0.121 -5.254 -19.833 1.00 95.50 103 CYS A C 1
ATOM 839 O O . CYS A 1 103 ? 0.526 -4.536 -20.744 1.00 95.50 103 CYS A O 1
ATOM 841 N N . MET A 1 104 ? 0.942 -5.668 -18.861 1.00 95.31 104 MET A N 1
ATOM 842 C CA . MET A 1 104 ? 2.370 -5.325 -18.822 1.00 95.31 104 MET A CA 1
ATOM 843 C C . MET A 1 104 ? 3.148 -5.935 -19.992 1.00 95.31 104 MET A C 1
ATOM 845 O O . MET A 1 104 ? 4.012 -5.267 -20.555 1.00 95.31 104 MET A O 1
ATOM 849 N N . ILE A 1 105 ? 2.836 -7.168 -20.393 1.00 95.44 105 ILE A N 1
ATOM 850 C CA . ILE A 1 105 ? 3.410 -7.786 -21.594 1.00 95.44 105 ILE A CA 1
ATOM 851 C C . ILE A 1 105 ? 3.031 -6.968 -22.835 1.00 95.44 105 ILE A C 1
ATOM 853 O O . ILE A 1 105 ? 3.912 -6.636 -23.625 1.00 95.44 105 ILE A O 1
ATOM 857 N N . GLY A 1 106 ? 1.766 -6.555 -22.968 1.00 95.62 106 GLY A N 1
ATOM 858 C CA . GLY A 1 106 ? 1.323 -5.654 -24.037 1.00 95.62 106 GLY A CA 1
ATOM 859 C C . GLY A 1 106 ? 2.094 -4.329 -24.048 1.00 95.62 106 GLY A C 1
ATOM 860 O O . GLY A 1 106 ? 2.650 -3.943 -25.075 1.00 95.62 106 GLY A O 1
ATOM 861 N N . ILE A 1 107 ? 2.230 -3.675 -22.887 1.00 93.88 107 ILE A N 1
ATOM 862 C CA . ILE A 1 107 ? 3.031 -2.448 -22.726 1.00 93.88 107 ILE A CA 1
ATOM 863 C C . ILE A 1 107 ? 4.486 -2.684 -23.141 1.00 93.88 107 ILE A C 1
ATOM 865 O O . ILE A 1 107 ? 5.075 -1.839 -23.813 1.00 93.88 107 ILE A O 1
ATOM 869 N N . ARG A 1 108 ? 5.083 -3.819 -22.756 1.00 93.88 108 ARG A N 1
ATOM 870 C CA . ARG A 1 108 ? 6.451 -4.175 -23.143 1.00 93.88 108 ARG A CA 1
ATOM 871 C C . ARG A 1 108 ? 6.583 -4.287 -24.660 1.00 93.88 108 ARG A C 1
ATOM 873 O O . ARG A 1 108 ? 7.538 -3.738 -25.198 1.00 93.88 108 ARG A O 1
ATOM 880 N N . ILE A 1 109 ? 5.661 -4.982 -25.329 1.00 94.75 109 ILE A N 1
ATOM 881 C CA . ILE A 1 109 ? 5.677 -5.168 -26.789 1.00 94.75 109 ILE A CA 1
ATOM 882 C C . ILE A 1 109 ? 5.582 -3.810 -27.489 1.00 94.75 109 ILE A C 1
ATOM 884 O O . ILE A 1 109 ? 6.428 -3.493 -28.323 1.00 94.75 109 ILE A O 1
ATOM 888 N N . ILE A 1 110 ? 4.620 -2.975 -27.082 1.00 95.19 110 ILE A N 1
ATOM 889 C CA . ILE A 1 110 ? 4.433 -1.627 -27.634 1.00 95.19 110 ILE A CA 1
ATOM 890 C C . ILE A 1 110 ? 5.694 -0.782 -27.412 1.00 95.19 110 ILE A C 1
ATOM 892 O O . ILE A 1 110 ? 6.230 -0.214 -28.357 1.00 95.19 110 ILE A O 1
ATOM 896 N N . LYS A 1 111 ? 6.234 -0.735 -26.186 1.00 94.06 111 LYS A N 1
ATOM 897 C CA . LYS A 1 111 ? 7.467 0.019 -25.903 1.00 94.06 111 LYS A CA 1
ATOM 898 C C . LYS A 1 111 ? 8.676 -0.525 -26.658 1.00 94.06 111 LYS A C 1
ATOM 900 O O . LYS A 1 111 ? 9.497 0.268 -27.086 1.00 94.06 111 LYS A O 1
ATOM 905 N N . GLY A 1 112 ? 8.799 -1.841 -26.819 1.00 94.38 112 GLY A N 1
ATOM 906 C CA . GLY A 1 112 ? 9.885 -2.460 -27.580 1.00 94.38 112 GLY A CA 1
ATOM 907 C C . GLY A 1 112 ? 9.849 -2.097 -29.064 1.00 94.38 112 GLY A C 1
ATOM 908 O O . GLY A 1 112 ? 10.902 -1.972 -29.675 1.00 94.38 112 GLY A O 1
ATOM 909 N N . HIS A 1 113 ? 8.661 -1.859 -29.626 1.00 94.44 113 HIS A N 1
ATOM 910 C CA . HIS A 1 113 ? 8.524 -1.375 -30.999 1.00 94.44 113 HIS A CA 1
ATOM 911 C C . HIS A 1 113 ? 9.084 0.047 -31.181 1.00 94.44 113 HIS A C 1
ATOM 913 O O . HIS A 1 113 ? 9.695 0.334 -32.205 1.00 94.44 113 HIS A O 1
ATOM 919 N N . PHE A 1 114 ? 8.917 0.921 -30.181 1.00 95.12 114 PHE A N 1
ATOM 920 C CA . PHE A 1 114 ? 9.349 2.325 -30.251 1.00 95.12 114 PHE A CA 1
ATOM 921 C C . PHE A 1 114 ? 10.725 2.607 -29.621 1.00 95.12 114 PHE A C 1
ATOM 923 O O . PHE A 1 114 ? 11.345 3.617 -29.944 1.00 95.12 114 PHE A O 1
ATOM 930 N N . ASP A 1 115 ? 11.209 1.753 -28.717 1.00 93.88 115 ASP A N 1
ATOM 931 C CA . ASP A 1 115 ? 12.484 1.915 -28.010 1.00 93.88 115 ASP A CA 1
ATOM 932 C C . ASP A 1 115 ? 13.372 0.666 -28.184 1.00 93.88 115 ASP A C 1
ATOM 934 O O . ASP A 1 115 ? 13.182 -0.344 -27.486 1.00 93.88 115 ASP A O 1
ATOM 938 N N . PRO A 1 116 ? 14.407 0.741 -29.047 1.00 91.62 116 PRO A N 1
ATOM 939 C CA . PRO A 1 116 ? 15.357 -0.348 -29.261 1.00 91.62 116 PRO A CA 1
ATOM 940 C C . PRO A 1 116 ? 16.045 -0.833 -27.977 1.00 91.62 116 PRO A C 1
ATOM 942 O O . PRO A 1 116 ? 16.407 -2.006 -27.873 1.00 91.62 116 PRO A O 1
ATOM 945 N N . LYS A 1 117 ? 16.196 0.027 -26.955 1.00 91.75 117 LYS A N 1
ATOM 946 C CA . LYS A 1 117 ? 16.791 -0.365 -25.666 1.00 91.75 117 LYS A CA 1
ATOM 947 C C . LYS A 1 117 ? 15.881 -1.308 -24.887 1.00 91.75 117 LYS A C 1
ATOM 949 O O . LYS A 1 117 ? 16.377 -2.178 -24.175 1.00 91.75 117 LYS A O 1
ATOM 954 N N . VAL A 1 118 ? 14.562 -1.145 -24.994 1.00 90.62 118 VAL A N 1
ATOM 955 C CA . VAL A 1 118 ? 13.586 -2.048 -24.363 1.00 90.62 118 VAL A CA 1
ATOM 956 C C . VAL A 1 118 ? 13.516 -3.371 -25.122 1.00 90.62 118 VAL A C 1
ATOM 958 O O . VAL A 1 118 ? 13.465 -4.422 -24.479 1.00 90.62 118 VAL A O 1
ATOM 961 N N . ALA A 1 119 ? 13.581 -3.331 -26.457 1.00 90.56 119 ALA A N 1
ATOM 962 C CA . ALA A 1 119 ? 13.613 -4.528 -27.300 1.00 90.56 119 ALA A CA 1
ATOM 963 C C . ALA A 1 119 ? 14.847 -5.404 -27.038 1.00 90.56 119 ALA A C 1
ATOM 965 O O . ALA A 1 119 ? 14.727 -6.623 -26.951 1.00 90.56 119 ALA A O 1
ATOM 966 N N . ALA A 1 120 ? 16.016 -4.785 -26.835 1.00 91.50 120 ALA A N 1
ATOM 967 C CA . ALA A 1 120 ? 17.266 -5.493 -26.558 1.00 91.50 120 ALA A CA 1
ATOM 968 C C . ALA A 1 120 ? 17.310 -6.167 -25.172 1.00 91.50 120 ALA A C 1
ATOM 970 O O . ALA A 1 120 ? 18.118 -7.067 -24.936 1.00 91.50 120 ALA A O 1
ATOM 971 N N . LYS A 1 121 ? 16.462 -5.746 -24.222 1.00 90.88 121 LYS A N 1
ATOM 972 C CA . LYS A 1 121 ? 16.357 -6.406 -22.911 1.00 90.88 121 LYS A CA 1
ATOM 973 C C . LYS A 1 121 ? 15.707 -7.791 -23.076 1.00 90.88 121 LYS A C 1
ATOM 975 O O . LYS A 1 121 ? 14.728 -7.892 -23.812 1.00 90.88 121 LYS A O 1
ATOM 980 N N . PRO A 1 122 ? 16.142 -8.837 -22.344 1.00 89.56 122 PRO A N 1
ATOM 981 C CA . PRO A 1 122 ? 15.445 -10.125 -22.326 1.00 89.56 122 PRO A CA 1
ATOM 982 C C . PRO A 1 122 ? 13.975 -9.974 -21.913 1.00 89.56 122 PRO A C 1
ATOM 984 O O . PRO A 1 122 ? 13.630 -9.093 -21.124 1.00 89.56 122 PRO A O 1
ATOM 987 N N . ALA A 1 123 ? 13.115 -10.860 -22.426 1.00 86.00 123 ALA A N 1
ATOM 988 C CA . ALA A 1 123 ? 11.675 -10.831 -22.158 1.00 86.00 123 ALA A CA 1
ATOM 989 C C . ALA A 1 123 ? 11.338 -10.944 -20.664 1.00 86.00 123 ALA A C 1
ATOM 991 O O . ALA A 1 123 ? 10.405 -10.301 -20.188 1.00 86.00 123 ALA A O 1
ATOM 992 N N . PHE A 1 124 ? 12.132 -11.720 -19.926 1.00 90.50 124 PHE A N 1
ATOM 993 C CA . PHE A 1 124 ? 12.066 -11.807 -18.478 1.00 90.50 124 PHE A CA 1
ATOM 994 C C . PHE A 1 124 ? 13.472 -11.939 -17.896 1.00 90.50 124 PHE A C 1
ATOM 996 O O . PHE A 1 124 ? 14.267 -12.770 -18.337 1.00 90.50 124 PHE A O 1
ATOM 1003 N N . LYS A 1 125 ? 13.785 -11.140 -16.877 1.00 88.19 125 LYS A N 1
ATOM 1004 C CA . LYS A 1 125 ? 14.991 -11.294 -16.061 1.00 88.19 125 LYS A CA 1
ATOM 1005 C C . LYS A 1 125 ? 14.741 -10.727 -14.675 1.00 88.19 125 LYS A C 1
ATOM 1007 O O . LYS A 1 125 ? 14.098 -9.701 -14.505 1.00 88.19 125 LYS A O 1
ATOM 1012 N N . LEU A 1 126 ? 15.308 -11.357 -13.656 1.00 83.31 126 LEU A N 1
ATOM 1013 C CA . LEU A 1 126 ? 15.232 -10.839 -12.295 1.00 83.31 126 LEU A CA 1
ATOM 1014 C C . LEU A 1 126 ? 16.242 -9.693 -12.107 1.00 83.31 126 LEU A C 1
ATOM 1016 O O . LEU A 1 126 ? 17.327 -9.889 -11.569 1.00 83.31 126 LEU A O 1
ATOM 1020 N N . TYR A 1 127 ? 15.907 -8.486 -12.563 1.00 74.06 127 TYR A N 1
ATOM 1021 C CA . TYR A 1 127 ? 16.807 -7.321 -12.489 1.00 74.06 127 TYR A CA 1
ATOM 1022 C C . TYR A 1 127 ? 17.056 -6.807 -11.064 1.00 74.06 127 TYR A C 1
ATOM 1024 O O . TYR A 1 127 ? 18.042 -6.120 -10.813 1.00 74.06 127 TYR A O 1
ATOM 1032 N N . LEU A 1 128 ? 16.180 -7.137 -10.113 1.00 72.31 128 LEU A N 1
ATOM 1033 C CA . LEU A 1 128 ? 16.357 -6.769 -8.707 1.00 72.31 128 LEU A CA 1
ATOM 1034 C C . LEU A 1 128 ? 17.523 -7.550 -8.088 1.00 72.31 128 LEU A C 1
ATOM 1036 O O . LEU A 1 128 ? 17.713 -8.720 -8.409 1.00 72.31 128 LEU A O 1
ATOM 1040 N N . ASN A 1 129 ? 18.277 -6.948 -7.165 1.00 78.19 129 ASN A N 1
ATOM 1041 C CA . ASN A 1 129 ? 19.293 -7.687 -6.408 1.00 78.19 129 ASN A CA 1
ATOM 1042 C C . ASN A 1 129 ? 18.638 -8.753 -5.498 1.00 78.19 129 ASN A C 1
ATOM 1044 O O . ASN A 1 129 ? 17.463 -8.634 -5.141 1.00 78.19 129 ASN A O 1
ATOM 1048 N N . ILE A 1 130 ? 19.391 -9.789 -5.111 1.00 76.75 130 ILE A N 1
ATOM 1049 C CA . ILE A 1 130 ? 18.850 -10.937 -4.359 1.00 76.75 130 ILE A CA 1
ATOM 1050 C C . ILE A 1 130 ? 18.185 -10.525 -3.037 1.00 76.75 130 ILE A C 1
ATOM 1052 O O . ILE A 1 130 ? 17.091 -10.991 -2.731 1.00 76.75 130 ILE A O 1
ATOM 1056 N N . ARG A 1 131 ? 18.782 -9.585 -2.291 1.00 75.81 131 ARG A N 1
ATOM 1057 C CA . ARG A 1 131 ? 18.230 -9.092 -1.018 1.00 75.81 131 ARG A CA 1
ATOM 1058 C C . ARG A 1 131 ? 16.900 -8.372 -1.229 1.00 75.81 131 ARG A C 1
ATOM 1060 O O . ARG A 1 131 ? 15.967 -8.563 -0.459 1.00 75.81 131 ARG A O 1
ATOM 1067 N N . THR A 1 132 ? 16.790 -7.569 -2.282 1.00 75.00 132 THR A N 1
ATOM 1068 C CA . THR A 1 132 ? 15.558 -6.868 -2.640 1.00 75.00 132 THR A CA 1
ATOM 1069 C C . THR A 1 132 ? 14.475 -7.858 -3.040 1.00 75.00 132 THR A C 1
ATOM 1071 O O . THR A 1 132 ? 13.346 -7.676 -2.614 1.00 75.00 132 THR A O 1
ATOM 1074 N N . ARG A 1 133 ? 14.793 -8.929 -3.781 1.00 81.44 133 ARG A N 1
ATOM 1075 C CA . ARG A 1 133 ? 13.797 -9.953 -4.152 1.00 81.44 133 ARG A CA 1
ATOM 1076 C C . ARG A 1 133 ? 13.149 -10.598 -2.927 1.00 81.44 133 ARG A C 1
ATOM 1078 O O . ARG A 1 133 ? 11.933 -10.718 -2.897 1.00 81.44 133 ARG A O 1
ATOM 1085 N N . TRP A 1 134 ? 13.946 -10.954 -1.920 1.00 81.06 134 TRP A N 1
ATOM 1086 C CA . TRP A 1 134 ? 13.448 -11.599 -0.701 1.00 81.06 134 TRP A CA 1
ATOM 1087 C C . TRP A 1 134 ? 12.750 -10.636 0.262 1.00 81.06 134 TRP A C 1
ATOM 1089 O O . TRP A 1 134 ? 11.776 -11.008 0.906 1.00 81.06 134 TRP A O 1
ATOM 1099 N N . LEU A 1 135 ? 13.212 -9.385 0.347 1.00 84.25 135 LEU A N 1
ATOM 1100 C CA . LEU A 1 135 ? 12.623 -8.388 1.248 1.00 84.25 135 LEU A CA 1
ATOM 1101 C C . LEU A 1 135 ? 11.416 -7.661 0.645 1.00 84.25 135 LEU A C 1
ATOM 1103 O O . LEU A 1 135 ? 10.656 -7.038 1.383 1.00 84.25 135 LEU A O 1
ATOM 1107 N N . TYR A 1 136 ? 11.235 -7.700 -0.677 1.00 85.00 136 TYR A N 1
ATOM 1108 C CA . TYR A 1 136 ? 10.151 -6.976 -1.334 1.00 85.00 136 TYR A CA 1
ATOM 1109 C C . TYR A 1 136 ? 8.753 -7.487 -0.950 1.00 85.00 136 TYR A C 1
ATOM 1111 O O . TYR A 1 136 ? 7.932 -6.642 -0.601 1.00 85.00 136 TYR A O 1
ATOM 1119 N N . PRO A 1 137 ? 8.472 -8.808 -0.902 1.00 89.69 137 PRO A N 1
ATOM 1120 C CA . PRO A 1 137 ? 7.193 -9.316 -0.401 1.00 89.69 137 PRO A CA 1
ATOM 1121 C C . PRO A 1 137 ? 6.872 -8.834 1.017 1.00 89.69 137 PRO A C 1
ATOM 1123 O O . PRO A 1 137 ? 5.755 -8.403 1.285 1.00 89.69 137 PRO A O 1
ATOM 1126 N N . LEU A 1 138 ? 7.870 -8.835 1.906 1.00 89.38 138 LEU A N 1
ATOM 1127 C CA . LEU A 1 138 ? 7.712 -8.351 3.277 1.00 89.38 138 LEU A CA 1
ATOM 1128 C C . LEU A 1 138 ? 7.400 -6.848 3.312 1.00 89.38 138 LEU A C 1
ATOM 1130 O O . LEU A 1 138 ? 6.513 -6.406 4.033 1.00 89.38 138 LEU A O 1
ATOM 1134 N N . ASN A 1 139 ? 8.100 -6.059 2.499 1.00 88.00 139 ASN A N 1
ATOM 1135 C CA . ASN A 1 139 ? 7.843 -4.628 2.382 1.00 88.00 139 ASN A CA 1
ATOM 1136 C C . ASN A 1 139 ? 6.437 -4.341 1.832 1.00 88.00 139 ASN A C 1
ATOM 1138 O O . ASN A 1 139 ? 5.749 -3.472 2.351 1.00 88.00 139 ASN A O 1
ATOM 1142 N N . VAL A 1 140 ? 5.997 -5.083 0.816 1.00 91.81 140 VAL A N 1
ATOM 1143 C CA . VAL A 1 140 ? 4.638 -4.971 0.274 1.00 91.81 140 VAL A CA 1
ATOM 1144 C C . VAL A 1 140 ? 3.597 -5.307 1.340 1.00 91.81 140 VAL A C 1
ATOM 1146 O O . VAL A 1 140 ? 2.640 -4.558 1.505 1.00 91.81 140 VAL A O 1
ATOM 1149 N N . PHE A 1 141 ? 3.812 -6.376 2.111 1.00 93.56 141 PHE A N 1
ATOM 1150 C CA . PHE A 1 141 ? 2.938 -6.727 3.227 1.00 93.56 141 PHE A CA 1
ATOM 1151 C C . PHE A 1 141 ? 2.804 -5.573 4.230 1.00 93.56 141 PHE A C 1
ATOM 1153 O O . PHE A 1 141 ? 1.687 -5.190 4.566 1.00 93.56 141 PHE A O 1
ATOM 1160 N N . PHE A 1 142 ? 3.919 -4.976 4.664 1.00 92.50 142 PHE A N 1
ATOM 1161 C CA . PHE A 1 142 ? 3.878 -3.849 5.600 1.00 92.50 142 PHE A CA 1
ATOM 1162 C C . PHE A 1 142 ? 3.236 -2.594 5.003 1.00 92.50 142 PHE A C 1
ATOM 1164 O O . PHE A 1 142 ? 2.534 -1.881 5.716 1.00 92.50 142 PHE A O 1
ATOM 1171 N N . GLN A 1 143 ? 3.427 -2.332 3.709 1.00 93.06 143 GLN A N 1
ATOM 1172 C CA . GLN A 1 143 ? 2.773 -1.209 3.037 1.00 93.06 143 GLN A CA 1
ATOM 1173 C C . GLN A 1 143 ? 1.258 -1.401 2.947 1.00 93.06 143 GLN A C 1
ATOM 1175 O O . GLN A 1 143 ? 0.522 -0.455 3.210 1.00 93.06 143 GLN A O 1
ATOM 1180 N N . GLU A 1 144 ? 0.780 -2.612 2.650 1.00 95.75 144 GLU A N 1
ATOM 1181 C CA . GLU A 1 144 ? -0.657 -2.910 2.634 1.00 95.75 144 GLU A CA 1
ATOM 1182 C C . GLU A 1 144 ? -1.269 -2.946 4.038 1.00 95.75 144 GLU A C 1
ATOM 1184 O O . GLU A 1 144 ? -2.377 -2.449 4.238 1.00 95.75 144 GLU A O 1
ATOM 1189 N N . LEU A 1 145 ? -0.537 -3.456 5.033 1.00 95.75 145 LEU A N 1
ATOM 1190 C CA . LEU A 1 145 ? -0.918 -3.360 6.444 1.00 95.75 145 LEU A CA 1
ATOM 1191 C C . LEU A 1 145 ? -1.115 -1.894 6.855 1.00 95.75 145 LEU A C 1
ATOM 1193 O O . LEU A 1 145 ? -2.142 -1.548 7.433 1.00 95.75 145 LEU A O 1
ATOM 1197 N N . PHE A 1 146 ? -0.152 -1.037 6.515 1.00 95.81 146 PHE A N 1
ATOM 1198 C CA . PHE A 1 146 ? -0.197 0.389 6.810 1.00 95.81 146 PHE A CA 1
ATOM 1199 C C . PHE A 1 146 ? -1.352 1.083 6.082 1.00 95.81 146 PHE A C 1
ATOM 1201 O O . PHE A 1 146 ? -2.183 1.731 6.711 1.00 95.81 146 PHE A O 1
ATOM 1208 N N . ILE A 1 147 ? -1.444 0.954 4.756 1.00 96.69 147 ILE A N 1
ATOM 1209 C CA . ILE A 1 147 ? -2.396 1.761 3.986 1.00 96.69 147 ILE A CA 1
ATOM 1210 C C . ILE A 1 147 ? -3.833 1.235 4.075 1.00 96.69 147 ILE A C 1
ATOM 1212 O O . ILE A 1 147 ? -4.760 2.039 4.099 1.00 96.69 147 ILE A O 1
ATOM 1216 N N . LYS A 1 148 ? -4.045 -0.088 4.145 1.00 97.00 148 LYS A N 1
ATOM 1217 C CA . LYS A 1 148 ? -5.390 -0.689 4.173 1.00 97.00 148 LYS A CA 1
ATOM 1218 C C . LYS A 1 148 ? -5.869 -0.929 5.599 1.00 97.00 148 LYS A C 1
ATOM 1220 O O . LYS A 1 148 ? -6.789 -0.258 6.055 1.00 97.00 148 LYS A O 1
ATOM 1225 N N . ALA A 1 149 ? -5.204 -1.832 6.315 1.00 95.88 149 ALA A N 1
ATOM 1226 C CA . ALA A 1 149 ? -5.647 -2.273 7.640 1.00 95.88 149 ALA A CA 1
ATOM 1227 C C . ALA A 1 149 ? -5.459 -1.230 8.751 1.00 95.88 149 ALA A C 1
ATOM 1229 O O . ALA A 1 149 ? -6.046 -1.372 9.825 1.00 95.88 149 ALA A O 1
ATOM 1230 N N . PHE A 1 150 ? -4.663 -0.185 8.509 1.00 97.31 150 PHE A N 1
ATOM 1231 C CA . PHE A 1 150 ? -4.540 0.940 9.425 1.00 97.31 150 PHE A CA 1
ATOM 1232 C C . PHE A 1 150 ? -5.158 2.222 8.860 1.00 97.31 150 PHE A C 1
ATOM 1234 O O . PHE A 1 150 ? -6.162 2.689 9.389 1.00 97.31 150 PHE A O 1
ATOM 1241 N N . VAL A 1 151 ? -4.619 2.807 7.790 1.00 97.69 151 VAL A N 1
ATOM 1242 C CA . VAL A 1 151 ? -5.082 4.122 7.311 1.00 97.69 151 VAL A CA 1
ATOM 1243 C C . VAL A 1 151 ? -6.517 4.078 6.788 1.00 97.69 151 VAL A C 1
ATOM 1245 O O . VAL A 1 151 ? -7.358 4.819 7.296 1.00 97.69 151 VAL A O 1
ATOM 1248 N N . GLN A 1 152 ? -6.820 3.204 5.822 1.00 98.06 152 GLN A N 1
ATOM 1249 C CA . GLN A 1 152 ? -8.157 3.128 5.221 1.00 98.06 152 GLN A CA 1
ATOM 1250 C C . GLN A 1 152 ? -9.226 2.798 6.267 1.00 98.06 152 GLN A C 1
ATOM 1252 O O . GLN A 1 152 ? -10.272 3.440 6.311 1.00 98.06 152 GLN A O 1
ATOM 1257 N N . ASP A 1 153 ? -8.938 1.859 7.165 1.00 96.88 153 ASP A N 1
ATOM 1258 C CA . ASP A 1 153 ? -9.861 1.463 8.224 1.00 96.88 153 ASP A CA 1
ATOM 1259 C C . ASP A 1 153 ? -10.154 2.570 9.239 1.00 96.88 153 ASP A C 1
ATOM 1261 O O . ASP A 1 153 ? -11.311 2.781 9.609 1.00 96.88 153 ASP A O 1
ATOM 1265 N N . ASN A 1 154 ? -9.142 3.328 9.663 1.00 97.81 154 ASN A N 1
ATOM 1266 C CA . ASN A 1 154 ? -9.365 4.444 10.580 1.00 97.81 154 ASN A CA 1
ATOM 1267 C C . ASN A 1 154 ? -10.018 5.645 9.871 1.00 97.81 154 ASN A C 1
ATOM 1269 O O . ASN A 1 154 ? -10.869 6.309 10.460 1.00 97.81 154 ASN A O 1
ATOM 1273 N N . ILE A 1 155 ? -9.733 5.876 8.584 1.00 97.94 155 ILE A N 1
ATOM 1274 C CA . ILE A 1 155 ? -10.508 6.826 7.769 1.00 97.94 155 ILE A CA 1
ATOM 1275 C C . ILE A 1 155 ? -11.972 6.384 7.681 1.00 97.94 155 IL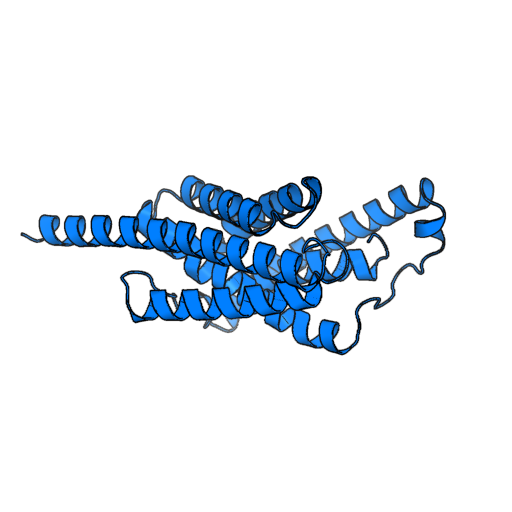E A C 1
ATOM 1277 O O . ILE A 1 155 ? -12.862 7.223 7.772 1.00 97.94 155 ILE A O 1
ATOM 1281 N N . ARG A 1 156 ? -12.247 5.083 7.561 1.00 96.31 156 ARG A N 1
ATOM 1282 C CA . ARG A 1 156 ? -13.616 4.561 7.522 1.00 96.31 156 ARG A CA 1
ATOM 1283 C C . ARG A 1 156 ? -14.362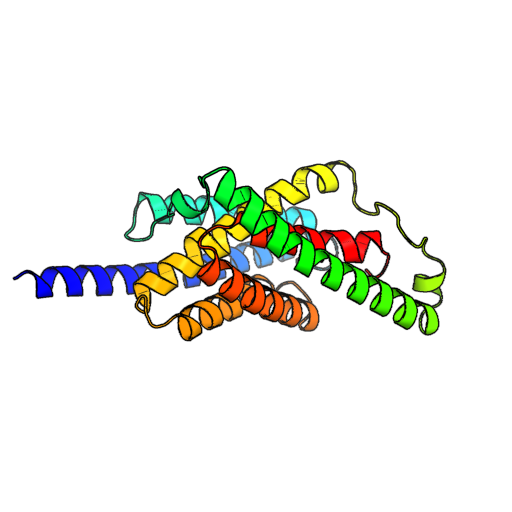 4.783 8.834 1.00 96.31 156 ARG A C 1
ATOM 1285 O O . ARG A 1 156 ? -15.538 5.131 8.824 1.00 96.31 156 ARG A O 1
ATOM 1292 N N . ILE A 1 157 ? -13.691 4.600 9.971 1.00 95.31 157 ILE A N 1
ATOM 1293 C CA . ILE A 1 157 ? -14.263 4.896 11.295 1.00 95.31 157 ILE A CA 1
ATOM 1294 C C . ILE A 1 157 ? -14.528 6.400 11.443 1.00 95.31 157 ILE A C 1
ATOM 1296 O O . ILE A 1 157 ? -15.565 6.786 11.980 1.00 95.31 157 ILE A O 1
ATOM 1300 N N . MET A 1 158 ? -13.615 7.239 10.947 1.00 95.56 158 MET A N 1
ATOM 1301 C CA . MET A 1 158 ? -13.777 8.693 10.894 1.00 95.56 158 MET A CA 1
ATOM 1302 C C . MET A 1 158 ? -14.935 9.125 9.983 1.00 95.56 158 MET A C 1
ATOM 1304 O O . MET A 1 158 ? -15.648 10.058 10.324 1.00 95.56 158 MET A O 1
ATOM 1308 N N . ALA A 1 159 ? -15.105 8.493 8.824 1.00 93.19 159 ALA A N 1
ATOM 1309 C CA . ALA A 1 159 ? -16.087 8.903 7.826 1.00 93.19 159 ALA A CA 1
ATOM 1310 C C . ALA A 1 159 ? -17.487 8.338 8.080 1.00 93.19 159 ALA A C 1
ATOM 1312 O O . ALA A 1 159 ? -18.453 8.949 7.649 1.00 93.19 159 ALA A O 1
ATOM 1313 N N . GLY A 1 160 ? -17.593 7.182 8.741 1.00 90.44 160 GLY A N 1
ATOM 1314 C CA . GLY A 1 160 ? -18.813 6.375 8.790 1.00 90.44 160 GLY A CA 1
ATOM 1315 C C . GLY A 1 160 ? -18.711 5.161 7.861 1.00 90.44 160 GLY A C 1
ATOM 1316 O O . GLY A 1 160 ? -18.100 5.204 6.790 1.00 90.44 160 GLY A O 1
ATOM 1317 N N . LYS A 1 161 ? -19.291 4.028 8.276 1.00 85.25 161 LYS A N 1
ATOM 1318 C CA . LYS A 1 161 ? -19.119 2.726 7.595 1.00 85.25 161 LYS A CA 1
ATOM 1319 C C . LYS A 1 161 ? -19.742 2.690 6.199 1.00 85.25 161 LYS A C 1
ATOM 1321 O O . LYS A 1 161 ? -19.310 1.881 5.374 1.00 85.25 161 LYS A O 1
ATOM 1326 N N . GLU A 1 162 ? -20.745 3.527 5.986 1.00 87.75 162 GLU A N 1
ATOM 1327 C CA . GLU A 1 162 ? -21.515 3.759 4.770 1.00 87.75 162 GLU A CA 1
ATOM 1328 C C . GLU A 1 162 ? -20.761 4.621 3.745 1.00 87.75 162 GLU A C 1
ATOM 1330 O O . GLU A 1 162 ? -21.004 4.517 2.544 1.00 87.75 162 GLU A O 1
ATOM 1335 N N . HIS A 1 163 ? -19.767 5.399 4.180 1.00 93.50 163 HIS A N 1
ATOM 1336 C CA . HIS A 1 163 ? -19.008 6.322 3.335 1.00 93.50 163 HIS A CA 1
ATOM 1337 C C . HIS A 1 163 ? -17.770 5.662 2.699 1.00 93.50 163 HIS A C 1
ATOM 1339 O O . HIS A 1 163 ? -16.646 6.173 2.757 1.00 93.50 163 HIS A O 1
ATOM 1345 N N . VAL A 1 164 ? -17.983 4.512 2.050 1.00 95.31 164 VAL A N 1
ATOM 1346 C CA . VAL A 1 164 ? -16.925 3.714 1.400 1.00 95.31 164 VAL A CA 1
ATOM 1347 C C . VAL A 1 164 ? -16.186 4.510 0.324 1.00 95.31 164 VAL A C 1
ATOM 1349 O O . VAL A 1 164 ? -14.957 4.539 0.323 1.00 95.31 164 VAL A O 1
ATOM 1352 N N . ASN A 1 165 ? -16.911 5.208 -0.554 1.00 96.75 165 ASN A N 1
ATOM 1353 C CA . ASN A 1 165 ? -16.289 5.975 -1.636 1.00 96.75 165 ASN A CA 1
ATOM 1354 C C . ASN A 1 165 ? -15.355 7.054 -1.078 1.00 96.75 165 ASN A C 1
ATOM 1356 O O . ASN A 1 165 ? -14.190 7.113 -1.460 1.00 96.75 165 ASN A O 1
ATOM 1360 N N . TYR A 1 166 ? -15.837 7.859 -0.128 1.00 96.81 166 TYR A N 1
ATOM 1361 C CA . TYR A 1 166 ? -15.023 8.885 0.528 1.00 96.81 166 TYR A CA 1
ATOM 1362 C C . TYR A 1 166 ? -13.760 8.283 1.158 1.00 96.81 166 TYR A C 1
ATOM 1364 O O . TYR A 1 166 ? -12.659 8.788 0.951 1.00 96.81 166 TYR A O 1
ATOM 1372 N N . THR A 1 167 ? -13.913 7.161 1.862 1.00 97.69 167 THR A N 1
ATOM 1373 C CA . THR A 1 167 ? -12.811 6.452 2.518 1.00 97.69 167 THR A CA 1
ATOM 1374 C C . THR A 1 167 ? -11.728 6.026 1.525 1.00 97.69 167 THR A C 1
ATOM 1376 O O . THR A 1 167 ? -10.540 6.293 1.735 1.00 97.69 167 THR A O 1
ATOM 1379 N N . VAL A 1 168 ? -12.129 5.371 0.432 1.00 98.31 168 VAL A N 1
ATOM 1380 C CA . VAL A 1 168 ? -11.211 4.864 -0.595 1.00 98.31 168 VAL A CA 1
ATOM 1381 C C . VAL A 1 168 ? -10.525 6.015 -1.330 1.00 98.31 168 VAL A C 1
ATOM 1383 O O . VAL A 1 168 ? -9.306 5.986 -1.501 1.00 98.31 168 VAL A O 1
ATOM 1386 N N . TRP A 1 169 ? -11.273 7.056 -1.707 1.00 98.25 169 TRP A N 1
ATOM 1387 C CA . TRP A 1 169 ? -10.717 8.234 -2.375 1.00 98.25 169 TRP A CA 1
ATOM 1388 C C . TRP A 1 169 ? -9.717 8.983 -1.498 1.00 98.25 169 TRP A C 1
ATOM 1390 O O . TRP A 1 169 ? -8.613 9.276 -1.956 1.00 98.25 169 TRP A O 1
ATOM 1400 N N . LEU A 1 170 ? -10.053 9.242 -0.231 1.00 98.19 170 LEU A N 1
ATOM 1401 C CA . LEU A 1 170 ? -9.144 9.931 0.683 1.00 98.19 170 LEU A CA 1
ATOM 1402 C C . LEU A 1 170 ? -7.869 9.113 0.926 1.00 98.19 170 LEU A C 1
ATOM 1404 O O . LEU A 1 170 ? -6.772 9.668 0.923 1.00 98.19 170 LEU A O 1
ATOM 1408 N N . THR A 1 171 ? -7.994 7.790 1.059 1.00 98.31 171 THR A N 1
ATOM 1409 C CA . THR A 1 171 ? -6.842 6.886 1.206 1.00 98.31 171 THR A CA 1
ATOM 1410 C C . THR A 1 171 ? -5.953 6.903 -0.038 1.00 98.31 171 THR A C 1
ATOM 1412 O O . THR A 1 171 ? -4.729 6.942 0.077 1.00 98.31 171 THR A O 1
ATOM 1415 N N . ALA A 1 172 ? -6.540 6.902 -1.236 1.00 98.25 172 ALA A N 1
ATOM 1416 C CA . ALA A 1 172 ? -5.782 6.941 -2.481 1.00 98.25 172 ALA A CA 1
ATOM 1417 C C . ALA A 1 172 ? -5.079 8.285 -2.710 1.00 98.25 172 ALA A C 1
ATOM 1419 O O . ALA A 1 172 ? -3.911 8.296 -3.095 1.00 98.25 172 ALA A O 1
ATOM 1420 N N . LEU A 1 173 ? -5.743 9.408 -2.416 1.00 97.62 173 LEU A N 1
ATOM 1421 C CA . LEU A 1 173 ? -5.133 10.742 -2.462 1.00 97.62 173 LEU A CA 1
ATOM 1422 C C . LEU A 1 173 ? -4.011 10.883 -1.432 1.00 97.62 173 LEU A C 1
ATOM 1424 O O . LEU A 1 173 ? -2.958 11.443 -1.723 1.00 97.62 173 LEU A O 1
ATOM 1428 N N . TYR A 1 174 ? -4.193 10.320 -0.243 1.00 96.62 174 TYR A N 1
ATOM 1429 C CA . TYR A 1 174 ? -3.131 10.264 0.747 1.00 96.62 174 TYR A CA 1
ATOM 1430 C C . TYR A 1 174 ? -1.938 9.436 0.247 1.00 96.62 174 TYR A C 1
ATOM 1432 O O . TYR A 1 174 ? -0.799 9.897 0.287 1.00 96.62 174 TYR A O 1
ATOM 1440 N N . PHE A 1 175 ? -2.195 8.260 -0.331 1.00 94.81 175 PHE A N 1
ATOM 1441 C CA . PHE A 1 175 ? -1.163 7.409 -0.925 1.00 94.81 175 PHE A CA 1
ATOM 1442 C C . PHE A 1 175 ? -0.438 8.075 -2.105 1.00 94.81 175 PHE A C 1
ATOM 1444 O O . PHE A 1 175 ? 0.772 7.904 -2.247 1.00 94.81 175 PHE A O 1
ATOM 1451 N N . PHE A 1 176 ? -1.141 8.872 -2.917 1.00 94.81 176 PHE A N 1
ATOM 1452 C CA . PHE A 1 176 ? -0.552 9.713 -3.964 1.00 94.81 176 PHE A CA 1
ATOM 1453 C C . PHE A 1 176 ? 0.508 10.658 -3.384 1.00 94.81 176 PHE A C 1
ATOM 1455 O O . PHE A 1 176 ? 1.631 10.701 -3.888 1.00 94.81 176 PHE A O 1
ATOM 1462 N N . ILE A 1 177 ? 0.184 11.360 -2.292 1.00 92.25 177 ILE A N 1
ATOM 1463 C CA . ILE A 1 177 ? 1.114 12.287 -1.632 1.00 92.25 177 ILE A CA 1
ATOM 1464 C C . ILE A 1 177 ? 2.286 11.522 -0.999 1.00 92.25 177 ILE A C 1
ATOM 1466 O O . ILE A 1 177 ? 3.429 11.957 -1.125 1.00 92.25 177 ILE A O 1
ATOM 1470 N N . LEU A 1 178 ? 2.058 10.335 -0.421 1.00 90.50 178 LEU A N 1
ATOM 1471 C CA . LEU A 1 178 ? 3.152 9.489 0.086 1.00 90.50 178 LEU A CA 1
ATOM 1472 C C . LEU A 1 178 ? 4.182 9.127 -1.003 1.00 90.50 178 LEU A C 1
ATOM 1474 O O . LEU A 1 178 ? 5.342 8.857 -0.693 1.00 90.50 178 LEU A O 1
ATOM 1478 N N . HIS A 1 179 ? 3.807 9.186 -2.283 1.00 88.50 179 HIS A N 1
ATOM 1479 C CA . HIS A 1 179 ? 4.689 8.914 -3.421 1.00 88.50 179 HIS A CA 1
ATOM 1480 C C . HIS A 1 179 ? 5.325 10.168 -4.042 1.00 88.50 179 HIS A C 1
ATOM 1482 O O . HIS A 1 179 ? 5.941 10.066 -5.099 1.00 88.50 179 HIS A O 1
ATOM 1488 N N . MET A 1 180 ? 5.249 11.338 -3.401 1.00 87.56 180 MET A N 1
ATOM 1489 C CA . MET A 1 180 ? 5.706 12.610 -3.987 1.00 87.56 180 MET A CA 1
ATOM 1490 C C . MET A 1 180 ? 7.208 12.742 -4.280 1.00 87.56 180 MET A C 1
ATOM 1492 O O . MET A 1 180 ? 7.620 13.714 -4.904 1.00 87.56 180 MET A O 1
ATOM 1496 N N . SER A 1 181 ? 8.040 11.781 -3.870 1.00 81.31 181 SER A N 1
ATOM 1497 C CA . SER A 1 181 ? 9.441 11.701 -4.315 1.00 81.31 181 SER A CA 1
ATOM 1498 C C . SER A 1 181 ? 9.608 11.107 -5.719 1.00 81.31 181 SER A C 1
ATOM 1500 O O . SER A 1 181 ? 10.703 11.145 -6.283 1.00 81.31 181 SER A O 1
ATOM 1502 N N . TYR A 1 182 ? 8.548 10.540 -6.296 1.00 83.25 182 TYR A N 1
ATOM 1503 C CA . TYR A 1 182 ? 8.547 9.998 -7.650 1.00 83.25 182 TYR A CA 1
ATOM 1504 C C . TYR A 1 182 ? 8.005 11.018 -8.664 1.00 83.25 182 TYR A C 1
ATOM 1506 O O . TYR A 1 182 ? 7.257 11.923 -8.300 1.00 83.25 182 TYR A O 1
ATOM 1514 N N . PRO A 1 183 ? 8.333 10.872 -9.963 1.00 85.31 183 PRO A N 1
ATOM 1515 C CA . PRO A 1 183 ? 7.689 11.645 -11.022 1.00 85.31 183 PRO A CA 1
ATOM 1516 C C . PRO A 1 183 ? 6.158 11.536 -10.982 1.00 85.31 183 PRO A C 1
ATOM 1518 O O . PRO A 1 183 ? 5.622 10.473 -10.671 1.00 85.31 183 PRO A O 1
ATOM 1521 N N . LEU A 1 184 ? 5.459 12.597 -11.398 1.00 88.94 184 LEU A N 1
ATOM 1522 C CA . LEU A 1 184 ? 3.996 12.701 -11.311 1.00 88.94 184 LEU A CA 1
ATOM 1523 C C . LEU A 1 184 ? 3.249 11.480 -11.873 1.00 88.94 184 LEU A C 1
ATOM 1525 O O . LEU A 1 184 ? 2.313 10.994 -11.245 1.00 88.94 184 LEU A O 1
ATOM 1529 N N . TYR A 1 185 ? 3.676 10.931 -13.015 1.00 89.12 185 TYR A N 1
ATOM 1530 C CA . TYR A 1 185 ? 3.015 9.761 -13.605 1.00 89.12 185 TYR A CA 1
ATOM 1531 C C . TYR A 1 185 ? 3.066 8.523 -12.693 1.00 89.12 185 TYR A C 1
ATOM 1533 O O . TYR A 1 185 ? 2.098 7.769 -12.641 1.00 89.12 185 TYR A O 1
ATOM 1541 N N . TYR A 1 186 ? 4.148 8.324 -11.928 1.00 87.00 186 TYR A N 1
ATOM 1542 C CA . TYR A 1 186 ? 4.227 7.246 -10.938 1.00 87.00 186 TYR A CA 1
ATOM 1543 C C . TYR A 1 186 ? 3.267 7.486 -9.779 1.00 87.00 186 TYR A C 1
ATOM 1545 O O . TYR A 1 186 ? 2.629 6.541 -9.324 1.00 87.00 186 TYR A O 1
ATOM 1553 N N . MET A 1 187 ? 3.139 8.735 -9.325 1.00 92.25 187 MET A N 1
ATOM 1554 C CA . MET A 1 1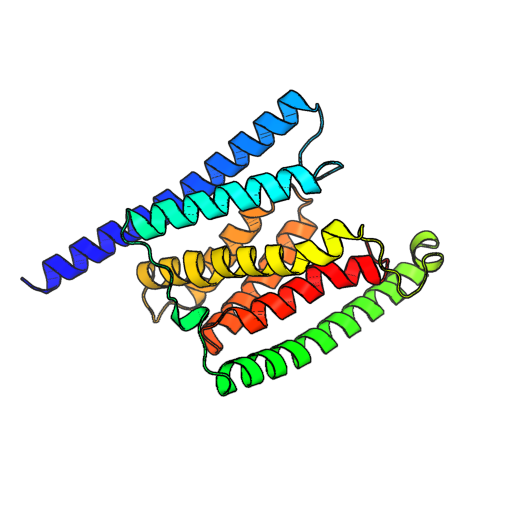87 ? 2.191 9.095 -8.271 1.00 92.25 187 MET A CA 1
ATOM 1555 C C . MET A 1 187 ? 0.752 8.821 -8.718 1.00 92.25 187 MET A C 1
ATOM 1557 O O . MET A 1 187 ? -0.020 8.220 -7.976 1.00 92.25 187 MET A O 1
ATOM 1561 N N . VAL A 1 188 ? 0.401 9.196 -9.955 1.00 95.25 188 VAL A N 1
ATOM 1562 C CA . VAL A 1 188 ? -0.926 8.937 -10.538 1.00 95.25 188 VAL A CA 1
ATOM 1563 C C . VAL A 1 188 ? -1.195 7.435 -10.646 1.00 95.25 188 VAL A C 1
ATOM 1565 O O . VAL A 1 188 ? -2.252 6.979 -10.215 1.00 95.25 188 VAL A O 1
ATOM 1568 N N . VAL A 1 189 ? -0.237 6.644 -11.144 1.00 92.06 189 VAL A N 1
ATOM 1569 C CA . VAL A 1 189 ? -0.369 5.177 -11.200 1.00 92.06 189 VAL A CA 1
ATOM 1570 C C . VAL A 1 189 ? -0.539 4.584 -9.798 1.00 92.06 189 VAL A C 1
ATOM 1572 O O . VAL A 1 189 ? -1.407 3.737 -9.604 1.00 92.06 189 VAL A O 1
ATOM 1575 N N . ALA A 1 190 ? 0.227 5.054 -8.809 1.00 92.62 190 ALA A N 1
ATOM 1576 C CA . ALA A 1 190 ? 0.098 4.630 -7.416 1.00 92.62 190 ALA A CA 1
ATOM 1577 C C . ALA A 1 190 ? -1.285 4.977 -6.834 1.00 92.62 190 ALA A C 1
ATOM 1579 O O . ALA A 1 190 ? -1.882 4.152 -6.147 1.00 92.62 190 ALA A O 1
ATOM 1580 N N . CYS A 1 191 ? -1.825 6.156 -7.152 1.00 96.88 191 CYS A N 1
ATOM 1581 C CA . CYS A 1 191 ? -3.167 6.583 -6.751 1.00 96.88 191 CYS A CA 1
ATOM 1582 C C . CYS A 1 191 ? -4.255 5.684 -7.346 1.00 96.88 191 CYS A C 1
ATOM 1584 O O . CYS A 1 191 ? -5.063 5.127 -6.607 1.00 96.88 191 CYS A O 1
ATOM 1586 N N . ILE A 1 192 ? -4.237 5.478 -8.669 1.00 97.31 192 ILE A N 1
ATOM 1587 C CA . ILE A 1 192 ? -5.199 4.616 -9.374 1.00 97.31 192 ILE A CA 1
ATOM 1588 C C . ILE A 1 192 ? -5.126 3.186 -8.837 1.00 97.31 192 ILE A C 1
ATOM 1590 O O . ILE A 1 192 ? -6.153 2.558 -8.573 1.00 97.31 192 ILE A O 1
ATOM 1594 N N . PHE A 1 193 ? -3.912 2.681 -8.620 1.00 96.94 193 PHE A N 1
ATOM 1595 C CA . PHE A 1 193 ? -3.710 1.371 -8.023 1.00 96.94 193 PHE A CA 1
ATOM 1596 C C . PHE A 1 193 ? -4.286 1.302 -6.600 1.00 96.94 193 PHE A C 1
ATOM 1598 O O . PHE A 1 193 ? -4.999 0.353 -6.280 1.00 96.94 193 PHE A O 1
ATOM 1605 N N . CYS A 1 194 ? -4.054 2.323 -5.768 1.00 98.12 194 CYS A N 1
ATOM 1606 C CA . CYS A 1 194 ? -4.586 2.392 -4.407 1.00 98.12 194 CYS A CA 1
ATOM 1607 C C . CYS A 1 194 ? -6.119 2.506 -4.369 1.00 98.12 194 CYS A C 1
ATOM 1609 O O . CYS A 1 194 ? -6.731 1.903 -3.485 1.00 98.12 194 CYS A O 1
ATOM 1611 N N . LEU A 1 195 ? -6.742 3.203 -5.331 1.00 98.25 195 LEU A N 1
ATOM 1612 C CA . LEU A 1 195 ? -8.199 3.217 -5.517 1.00 98.25 195 LEU A CA 1
ATOM 1613 C C . LEU A 1 195 ? -8.717 1.802 -5.788 1.00 98.25 195 LEU A C 1
ATOM 1615 O O . LEU A 1 195 ? -9.594 1.315 -5.074 1.00 98.25 195 LEU A O 1
ATOM 1619 N N . ALA A 1 196 ? -8.141 1.118 -6.780 1.00 97.56 196 ALA A N 1
ATOM 1620 C CA . ALA A 1 196 ? -8.555 -0.230 -7.162 1.00 97.56 196 ALA A CA 1
ATOM 1621 C C . ALA A 1 196 ? -8.393 -1.227 -6.002 1.00 97.56 196 ALA A C 1
ATOM 1623 O O . ALA A 1 196 ? -9.331 -1.953 -5.663 1.00 97.56 196 ALA A O 1
ATOM 1624 N N . THR A 1 197 ? -7.234 -1.229 -5.333 1.00 98.12 197 THR A N 1
ATOM 1625 C CA . THR A 1 197 ? -7.011 -2.090 -4.163 1.00 98.12 197 THR A CA 1
ATOM 1626 C C . THR A 1 197 ? -7.820 -1.652 -2.947 1.00 98.12 197 THR A C 1
ATOM 1628 O O . THR A 1 197 ? -8.121 -2.481 -2.096 1.00 98.12 197 THR A O 1
ATOM 1631 N N . GLY A 1 198 ? -8.213 -0.380 -2.855 1.00 98.06 198 GLY A N 1
ATOM 1632 C CA . GLY A 1 198 ? -9.077 0.135 -1.796 1.00 98.06 198 GLY A CA 1
ATOM 1633 C C . GLY A 1 198 ? -10.482 -0.450 -1.873 1.00 98.06 198 GLY A C 1
ATOM 1634 O O . GLY A 1 198 ? -10.958 -0.998 -0.881 1.00 98.06 198 GLY A O 1
ATOM 1635 N N . TYR A 1 199 ? -11.104 -0.444 -3.055 1.00 98.12 199 TYR A N 1
ATOM 1636 C CA . TYR A 1 199 ? -12.395 -1.113 -3.270 1.00 98.12 199 TYR A CA 1
ATOM 1637 C C . TYR A 1 199 ? -12.295 -2.638 -3.139 1.00 98.12 199 TYR A C 1
ATOM 1639 O O . TYR A 1 199 ? -13.177 -3.282 -2.559 1.00 98.12 199 TYR A O 1
ATOM 1647 N N . TYR A 1 200 ? -11.198 -3.228 -3.628 1.00 97.75 200 TYR A N 1
ATOM 1648 C CA . TYR A 1 200 ? -10.931 -4.652 -3.435 1.00 97.75 200 TYR A CA 1
ATOM 1649 C C . TYR A 1 200 ? -10.863 -5.012 -1.943 1.00 97.75 200 TYR A C 1
ATOM 1651 O O . TYR A 1 200 ? -11.449 -6.010 -1.514 1.00 97.75 200 TYR A O 1
ATOM 1659 N N . TYR A 1 201 ? -10.180 -4.190 -1.145 1.00 97.81 201 TYR A N 1
ATOM 1660 C CA . TYR A 1 201 ? -10.074 -4.370 0.296 1.00 97.81 201 TYR A CA 1
ATOM 1661 C C . TYR A 1 201 ? -11.430 -4.232 0.990 1.00 97.81 201 TYR A C 1
ATOM 1663 O O . TYR A 1 201 ? -11.753 -5.088 1.804 1.00 97.81 201 TYR A O 1
ATOM 1671 N N . GLU A 1 202 ? -12.279 -3.264 0.631 1.00 96.00 202 GLU A N 1
ATOM 1672 C CA . GLU A 1 202 ? -13.619 -3.153 1.239 1.00 96.00 202 GLU A CA 1
ATOM 1673 C C . GLU A 1 202 ? -14.501 -4.377 0.970 1.00 96.00 202 GLU A C 1
ATOM 1675 O O . GLU A 1 202 ? -15.276 -4.790 1.830 1.00 96.00 202 GLU A O 1
ATOM 1680 N N . THR A 1 203 ? -14.336 -5.012 -0.193 1.00 94.06 203 THR A N 1
ATOM 1681 C CA . THR A 1 203 ? -15.106 -6.209 -0.569 1.00 94.06 203 THR A CA 1
ATOM 1682 C C . THR A 1 203 ? -14.661 -7.461 0.191 1.00 94.06 203 THR A C 1
ATOM 1684 O O . THR A 1 203 ? -15.466 -8.351 0.459 1.00 94.06 203 THR A O 1
ATOM 1687 N N . ASN A 1 204 ? -13.367 -7.574 0.500 1.00 94.69 204 ASN A N 1
ATOM 1688 C CA . ASN A 1 204 ? -12.791 -8.800 1.060 1.00 94.69 204 ASN A CA 1
ATOM 1689 C C . ASN A 1 204 ? -12.396 -8.677 2.539 1.00 94.69 204 ASN A C 1
ATOM 1691 O O . ASN A 1 204 ? -12.236 -9.698 3.206 1.00 94.69 204 ASN A O 1
ATOM 1695 N N . ARG A 1 205 ? -12.228 -7.447 3.034 1.00 93.94 205 ARG A N 1
ATOM 1696 C CA . ARG A 1 205 ? -11.846 -7.088 4.405 1.00 93.94 205 ARG A CA 1
ATOM 1697 C C . ARG A 1 205 ? -10.611 -7.845 4.907 1.00 93.94 205 ARG A C 1
ATOM 1699 O O . ARG A 1 205 ? -10.568 -8.307 6.035 1.00 93.94 205 ARG A O 1
ATOM 1706 N N . ASN A 1 206 ? -9.612 -8.009 4.035 1.00 95.56 206 ASN A N 1
ATOM 1707 C CA . ASN A 1 206 ? -8.274 -8.480 4.393 1.00 95.56 206 ASN A CA 1
ATOM 1708 C C . ASN A 1 206 ? -7.223 -8.060 3.363 1.00 95.56 206 ASN A C 1
ATOM 1710 O O . ASN A 1 206 ? -7.539 -7.822 2.195 1.00 95.56 206 ASN A O 1
ATOM 1714 N N . ILE A 1 207 ? -5.966 -7.990 3.798 1.00 97.06 207 ILE A N 1
ATOM 1715 C CA . ILE A 1 207 ? -4.880 -7.380 3.016 1.00 97.06 207 ILE A CA 1
ATOM 1716 C C . ILE A 1 207 ? -4.197 -8.327 2.023 1.00 97.06 207 ILE A C 1
ATOM 1718 O O . ILE A 1 207 ? -3.483 -7.866 1.139 1.00 97.06 207 ILE A O 1
ATOM 1722 N N . TRP A 1 208 ? -4.397 -9.643 2.132 1.00 97.69 208 TRP A N 1
ATOM 1723 C CA . TRP A 1 208 ? -3.608 -10.636 1.389 1.00 97.69 208 TRP A CA 1
ATOM 1724 C C . TRP A 1 208 ? -3.742 -10.518 -0.129 1.00 97.69 208 TRP A C 1
ATOM 1726 O O . TRP A 1 208 ? -2.746 -10.575 -0.849 1.00 97.69 208 TRP A O 1
ATOM 1736 N N . GLY A 1 209 ? -4.965 -10.303 -0.620 1.00 97.44 209 GLY A N 1
ATOM 1737 C CA . GLY A 1 209 ? -5.184 -10.069 -2.046 1.00 97.44 209 GLY A CA 1
ATOM 1738 C C . GLY A 1 209 ? -4.563 -8.752 -2.518 1.00 97.44 209 GLY A C 1
ATOM 1739 O O . GLY A 1 209 ? -3.919 -8.729 -3.562 1.00 97.44 209 GLY A O 1
ATOM 1740 N N . CYS A 1 210 ? -4.667 -7.681 -1.723 1.00 98.00 210 CYS A N 1
ATOM 1741 C CA . CYS A 1 210 ? -4.019 -6.402 -2.025 1.00 98.00 210 CYS A CA 1
ATOM 1742 C C . CYS A 1 210 ? -2.492 -6.544 -2.076 1.00 98.00 210 CYS A C 1
ATOM 1744 O O . CYS A 1 210 ? -1.868 -6.053 -3.013 1.00 98.00 210 CYS A O 1
ATOM 1746 N N . ALA A 1 211 ? -1.903 -7.286 -1.134 1.00 97.56 211 ALA A N 1
ATOM 1747 C CA . ALA A 1 211 ? -0.468 -7.551 -1.086 1.00 97.56 211 ALA A CA 1
ATOM 1748 C C . ALA A 1 211 ? 0.010 -8.331 -2.316 1.00 97.56 211 ALA A C 1
ATOM 1750 O O . ALA A 1 211 ? 1.045 -7.994 -2.888 1.00 97.56 211 ALA A O 1
ATOM 1751 N N . LEU A 1 212 ? -0.758 -9.320 -2.785 1.00 97.62 212 LEU A N 1
ATOM 1752 C CA . LEU A 1 212 ? -0.449 -10.015 -4.036 1.00 97.62 212 LEU A CA 1
ATOM 1753 C C . LEU A 1 212 ? -0.467 -9.054 -5.235 1.00 97.62 212 LEU A C 1
ATOM 1755 O O . LEU A 1 212 ? 0.485 -9.025 -6.014 1.00 97.62 212 LEU A O 1
ATOM 1759 N N . LEU A 1 213 ? -1.520 -8.242 -5.372 1.00 98.00 213 LEU A N 1
ATOM 1760 C CA . LEU A 1 213 ? -1.644 -7.278 -6.473 1.00 98.00 213 LEU A CA 1
ATOM 1761 C C . LEU A 1 213 ? -0.524 -6.231 -6.448 1.00 98.00 213 LEU A C 1
ATOM 1763 O O . LEU A 1 213 ? 0.033 -5.888 -7.493 1.00 98.00 213 LEU A O 1
ATOM 1767 N N . HIS A 1 214 ? -0.158 -5.754 -5.257 1.00 96.25 214 HIS A N 1
ATOM 1768 C CA . HIS A 1 214 ? 0.912 -4.777 -5.083 1.00 96.25 214 HIS A CA 1
ATOM 1769 C C . HIS A 1 214 ? 2.263 -5.406 -5.433 1.00 96.25 214 HIS A C 1
ATOM 1771 O O . HIS A 1 214 ? 3.042 -4.841 -6.203 1.00 96.25 214 HIS A O 1
ATOM 1777 N N . PHE A 1 215 ? 2.522 -6.629 -4.968 1.00 94.69 215 PHE A N 1
ATOM 1778 C CA . PHE A 1 215 ? 3.725 -7.355 -5.354 1.00 94.69 215 PHE A CA 1
ATOM 1779 C C . PHE A 1 215 ? 3.841 -7.457 -6.879 1.00 94.69 215 PHE A C 1
ATOM 1781 O O . PHE A 1 215 ? 4.895 -7.146 -7.437 1.00 94.69 215 PHE A O 1
ATOM 1788 N N . VAL A 1 216 ? 2.748 -7.809 -7.561 1.00 95.19 216 VAL A N 1
ATOM 1789 C CA . VAL A 1 216 ? 2.717 -7.926 -9.022 1.00 95.19 216 VAL A CA 1
ATOM 1790 C C . VAL A 1 216 ? 3.068 -6.596 -9.691 1.00 95.19 216 VAL A C 1
ATOM 1792 O O . VAL A 1 216 ? 4.000 -6.560 -10.498 1.00 95.19 216 VAL A O 1
ATOM 1795 N N . ILE A 1 217 ? 2.410 -5.489 -9.321 1.00 92.25 217 ILE A N 1
ATOM 1796 C CA . ILE A 1 217 ? 2.653 -4.189 -9.970 1.00 92.25 217 ILE A CA 1
ATOM 1797 C C . ILE A 1 217 ? 4.035 -3.602 -9.687 1.00 92.25 217 ILE A C 1
ATOM 1799 O O . ILE A 1 217 ? 4.579 -2.899 -10.533 1.00 92.25 217 ILE A O 1
ATOM 1803 N N . GLY A 1 218 ? 4.651 -3.899 -8.544 1.00 88.44 218 GLY A N 1
ATOM 1804 C CA . GLY A 1 218 ? 5.986 -3.380 -8.254 1.00 88.44 218 GLY A CA 1
ATOM 1805 C C . GLY A 1 218 ? 7.145 -4.294 -8.666 1.00 88.44 218 GLY A C 1
ATOM 1806 O O . GLY A 1 218 ? 8.275 -3.812 -8.828 1.00 88.44 218 GLY A O 1
ATOM 1807 N N . PHE A 1 219 ? 6.896 -5.591 -8.874 1.00 89.19 219 PHE A N 1
ATOM 1808 C CA . PHE A 1 219 ? 7.926 -6.568 -9.239 1.00 89.19 219 PHE A CA 1
ATOM 1809 C C . PHE A 1 219 ? 7.973 -6.869 -10.744 1.00 89.19 219 PHE A C 1
ATOM 1811 O O . PHE A 1 219 ? 9.060 -6.908 -11.336 1.00 89.19 219 PHE A O 1
ATOM 1818 N N . PHE A 1 220 ? 6.819 -7.074 -11.388 1.00 91.56 220 PHE A N 1
ATOM 1819 C CA . PHE A 1 220 ? 6.768 -7.547 -12.775 1.00 91.56 220 PHE A CA 1
ATOM 1820 C C . PHE A 1 220 ? 7.203 -6.512 -13.814 1.00 91.56 220 PHE A C 1
ATOM 1822 O O . PHE A 1 220 ? 7.938 -6.912 -14.713 1.00 91.56 220 PHE A O 1
ATOM 1829 N N . PRO A 1 221 ? 6.898 -5.202 -13.710 1.00 89.62 221 PRO A N 1
ATOM 1830 C CA . PRO A 1 221 ? 7.368 -4.242 -14.711 1.00 89.62 221 PRO A CA 1
ATOM 1831 C C . PRO A 1 221 ? 8.892 -4.200 -14.839 1.00 89.62 221 PRO A C 1
ATOM 1833 O O . PRO A 1 221 ? 9.428 -4.113 -15.943 1.00 89.62 221 PRO A O 1
ATOM 1836 N N . ARG A 1 222 ? 9.603 -4.331 -13.711 1.00 88.25 222 ARG A N 1
ATOM 1837 C CA . ARG A 1 222 ? 11.065 -4.463 -13.705 1.00 88.25 222 ARG A CA 1
ATOM 1838 C C . ARG A 1 222 ? 11.484 -5.791 -14.309 1.00 88.25 222 ARG A C 1
ATOM 1840 O O . ARG A 1 222 ? 12.359 -5.806 -15.159 1.00 88.25 222 ARG A O 1
ATOM 1847 N N . SER A 1 223 ? 10.847 -6.888 -13.903 1.00 90.06 223 SER A N 1
ATOM 1848 C CA . SER A 1 223 ? 11.211 -8.228 -14.375 1.00 90.06 223 SER A CA 1
ATOM 1849 C C . SER A 1 223 ? 10.983 -8.423 -15.877 1.00 90.06 223 SER A C 1
ATOM 1851 O O . SER A 1 223 ? 11.749 -9.124 -16.527 1.00 90.06 223 SER A O 1
ATOM 1853 N N . LEU A 1 224 ? 9.985 -7.738 -16.436 1.00 91.88 224 LEU A N 1
ATOM 1854 C CA . LEU A 1 224 ? 9.676 -7.672 -17.864 1.00 91.88 224 LEU A CA 1
ATOM 1855 C C . LEU A 1 224 ? 10.490 -6.587 -18.599 1.00 91.88 224 LEU A C 1
ATOM 1857 O O . LEU A 1 224 ? 10.224 -6.296 -19.760 1.00 91.88 224 LEU A O 1
ATOM 1861 N N . GLY A 1 225 ? 11.448 -5.923 -17.943 1.00 86.75 225 GLY A N 1
ATOM 1862 C CA . GLY A 1 225 ? 12.319 -4.916 -18.561 1.00 86.75 225 GLY A CA 1
ATOM 1863 C C . GLY A 1 225 ? 11.615 -3.641 -19.052 1.00 86.75 225 GLY A C 1
ATOM 1864 O O . GLY A 1 225 ? 12.207 -2.886 -19.827 1.00 86.75 225 GLY A O 1
ATOM 1865 N N . ILE A 1 226 ? 10.371 -3.394 -18.623 1.00 87.19 226 ILE A N 1
ATOM 1866 C CA . ILE A 1 226 ? 9.591 -2.184 -18.948 1.00 87.19 226 ILE A CA 1
ATOM 1867 C C . ILE A 1 226 ? 10.216 -0.957 -18.284 1.00 87.19 226 ILE A C 1
ATOM 1869 O O . ILE A 1 226 ? 10.222 0.133 -18.872 1.00 87.19 226 ILE A O 1
ATOM 1873 N N . LEU A 1 227 ? 10.712 -1.168 -17.061 1.00 79.62 227 LEU A N 1
ATOM 1874 C CA . LEU A 1 227 ? 11.422 -0.210 -16.218 1.00 79.62 227 LEU A CA 1
ATOM 1875 C C . LEU A 1 227 ? 12.932 -0.488 -16.179 1.00 79.62 227 LEU A C 1
ATOM 1877 O O . LEU A 1 227 ? 13.381 -1.563 -16.653 1.00 79.62 227 LEU A O 1
#

Foldseek 3Di:
DVVVVVVVLLVQLLVLLVCLLVVLLVVLVVLQVVCCVVPVDGQADPPVPVSVVVSLVVLLVSLVCCCPPGSFHFDCCQADDDPVLLVVLQVVLVVVLVVVLVVLLVLLVVVVVVDVVSVPDDQFDQPDDPVCVVCVLVSLVSVLSSLARTNLVSLCSNVDVVPLVVSQLVSLVSQLSSCVSYPNVVSVVSSVLSSVVSVSCNVSVHRNSVSSNSCSVVRSSVRSSVD

Secondary structure (DSSP, 8-state):
-HHHHHHHHHHHHHHHHHHHHHHHHHHHHHHHHHHHHHHSS-TTSSSHHHHHHHHHHHHHHHHHHHHHHSS----GGGTS--HHHHHHHHHHHHHHHHHHHHHHHHHHHHHHHH-HHHHTS-SS---S-HHHHHHHHHHHHHHHIIIIIIIIHHHHHHH-TT-HHHHHHHHHHHHHHHTTTS-HHHHHHHHHHHHHHHHHHHHH-SSHHHHHHHHHHHHHHHHTT--

pLDDT: mean 89.95, std 9.89, range [46.94, 98.31]

Radius of gyration: 19.08 Å; chains: 1; bounding box: 50×38×59 Å

Sequence (227 aa):
MVNNKIDSYHKKHTRTVVIFMVMTLVVQQLIFKFFELKTGIQPGRRNAYITTKFLGLLLFFEMLIFALNTTMKINLRDIIVSKKELVRTLIRASSIAVLMILCMIGIRIIKGHFDPKVAAKPAFKLYLNIRTRWLYPLNVFFQELFIKAFVQDNIRIMAGKEHVNYTVWLTALYFFILHMSYPLYYMVVACIFCLATGYYYETNRNIWGCALLHFVIGFFPRSLGIL